Protein AF-A0A7C4J911-F1 (afdb_monomer)

Mean predicted aligned error: 20.51 Å

Sequence (271 aa):
MKLYQHHRLRRTAMDELHSNRQIKITTGWMGLFLIGFDTTVVIIAMNQNAPVVLIPFVIATLVSLGAIWWAQHGNGELTASPPFGAEKITPDSSHAQPTKPVDWNYQSRLCRPSPQKGLTMNKHEQQARAAKQARQKKIRGITFGIITVIVLGLSVSLLVSAFSPKTPPPAANTIDITADMGGFNMKEIRVKAGNPVTIRLTSLDNSHHTDGGGKHQWAVDEFGASVVAPAEGTNFITFTPDKPGTYTYYCDICCGGRANPTMQGKLIVEA

Solvent-accessible surface area (backbone atoms only — not comparable to full-atom values): 16140 Å² total; per-residue (Å²): 124,73,74,64,56,60,59,53,57,54,50,56,56,50,54,51,53,54,52,56,52,55,55,53,58,62,59,60,58,66,65,62,71,77,78,74,71,66,66,66,61,58,58,61,63,73,73,53,95,68,62,83,74,50,61,62,51,55,53,51,50,53,53,50,50,51,52,51,50,42,74,73,61,65,80,71,78,82,79,75,73,80,83,86,78,87,75,84,79,78,79,83,90,76,89,82,84,90,78,74,90,79,67,77,71,57,64,66,61,74,69,54,76,73,81,68,77,70,78,72,75,47,73,66,57,52,50,54,50,52,52,51,52,53,52,49,53,51,51,53,51,50,53,49,52,51,51,51,52,52,52,52,50,50,51,50,53,52,51,50,65,72,69,51,78,91,60,80,83,74,61,100,47,57,47,84,41,42,34,41,96,83,21,49,77,57,52,68,43,82,47,50,37,75,44,69,37,29,44,36,36,30,15,72,26,52,62,82,43,92,61,67,24,27,35,39,33,50,33,30,78,95,74,73,45,70,36,65,12,48,37,67,28,69,36,63,43,73,52,59,50,77,62,60,47,80,45,64,32,32,19,70,41,55,57,68,21,78,77,27,76,48,30,41,30,37,39,36,30,38,121

Radius of gyration: 40.3 Å; Cα contacts (8 Å, |Δi|>4): 276; chains: 1; bounding box: 119×46×85 Å

pLDDT: mean 73.88, std 20.47, range [39.34, 98.12]

Nearest PDB structures (foldseek):
  4hcf-assembly2_B  TM=8.612E-01  e=3.144E-09  Bacillus anthracis str. Ames
  6y77-assembly1_A  TM=8.118E-01  e=2.190E-08  Stutzerimonas stutzeri
  6y7d-assembly1_B  TM=6.841E-01  e=2.190E-08  Stutzerimonas stutzeri
  6y7d-assembly1_A  TM=6.942E-01  e=3.557E-08  Stutzerimonas stutzeri
  7aq3-assembly1_B  TM=6.888E-01  e=4.016E-08  Stutzerimonas stutzeri

Foldseek 3Di:
DVVVVVVVVVVVVVVVVVVVVVVVVVVPVVVPVVPPDDVVVVVVVVPDPDPPVCVVVVVVVVVVVVVVCCVVPVPDDPPDDDDPDPDDDDDDDDDDDDDDDDPPVPVVVVPPDDPPPPPPCDPVNVVVVVVVVVVVVVVVVVVVVVVVVVVVVVVVVVVCVVPPPPDDDDDPAEDEWEAELQAIPDQEAEEEAQDKHKYKYFFAAAQPDPLGGRKWKWDWVVFRDIDIAHGRGIDMDIGGHHDFDKTKIFTQGSRVGPVDPRRIHIYGYHD

Secondary structure (DSSP, 8-state):
-HHHHHHHHHHHHHHHHHHHHHHHHHHHHHTTTTSSS-HHHHHHHTSS---TTHHHHHHHHHHHHHHHHHHHH-------PPPS-----PPP-----------THHHHHHT-----------HHHHHHHHHHHHHHHHHHHHHHHHHHHHHHHHHHHHHHHHHS-SSPPPPTTEEEEEEETTEES-SEEEEETTS-EEEEEEE-S-TT-TTTSS-EEEEEGGGTEEEEEPTT-EEEEEE---S-EEEEEE--SSSSGGG-GGGEEEEEEE-

Structure (mmCIF, N/CA/C/O backbone):
data_AF-A0A7C4J911-F1
#
_entry.id   AF-A0A7C4J911-F1
#
loop_
_atom_site.group_PDB
_atom_site.id
_atom_site.type_symbol
_atom_site.label_atom_id
_atom_site.label_alt_id
_atom_site.label_comp_id
_atom_site.label_asym_id
_atom_site.label_entity_id
_atom_site.label_seq_id
_atom_site.pdbx_PDB_ins_code
_atom_site.Cartn_x
_atom_site.Cartn_y
_atom_site.Cartn_z
_atom_site.occupancy
_atom_site.B_iso_or_equiv
_atom_site.auth_seq_id
_atom_site.auth_comp_id
_atom_site.auth_asym_id
_atom_site.auth_atom_id
_atom_site.pdbx_PDB_model_num
ATOM 1 N N . MET A 1 1 ? 70.973 -35.625 -49.795 1.00 53.12 1 MET A N 1
ATOM 2 C CA . MET A 1 1 ? 70.082 -35.925 -48.645 1.00 53.12 1 MET A CA 1
ATOM 3 C C . MET A 1 1 ? 70.137 -34.898 -47.495 1.00 53.12 1 MET A C 1
ATOM 5 O O . MET A 1 1 ? 69.156 -34.787 -46.775 1.00 53.12 1 MET A O 1
ATOM 9 N N . LYS A 1 2 ? 71.203 -34.084 -47.338 1.00 48.38 2 LYS A N 1
ATOM 10 C CA . LYS A 1 2 ? 71.316 -33.061 -46.264 1.00 48.38 2 LYS A CA 1
ATOM 11 C C . LYS A 1 2 ? 70.458 -31.788 -46.442 1.00 48.38 2 LYS A C 1
ATOM 13 O O . LYS A 1 2 ? 70.122 -31.145 -45.455 1.00 48.38 2 LYS A O 1
ATOM 18 N N . LEU A 1 3 ? 70.042 -31.446 -47.666 1.00 47.81 3 LEU A N 1
ATOM 19 C CA . LEU A 1 3 ? 69.215 -30.252 -47.935 1.00 47.81 3 LEU A CA 1
ATOM 20 C C . LEU A 1 3 ? 67.747 -30.385 -47.486 1.00 47.81 3 LEU A C 1
ATOM 22 O O . LEU A 1 3 ? 67.108 -29.381 -47.181 1.00 47.81 3 LEU A O 1
ATOM 26 N N . TYR A 1 4 ? 67.216 -31.608 -47.382 1.00 46.69 4 TYR A N 1
ATOM 27 C CA . TYR A 1 4 ? 65.816 -31.828 -46.996 1.00 46.69 4 TYR A CA 1
ATOM 28 C C . TYR A 1 4 ? 65.596 -31.710 -45.476 1.00 46.69 4 TYR A C 1
ATOM 30 O O . TYR A 1 4 ? 64.550 -31.241 -45.030 1.00 46.69 4 TYR A O 1
ATOM 38 N N . GLN A 1 5 ? 66.602 -32.061 -44.663 1.00 51.09 5 GLN A N 1
ATOM 39 C CA . GLN A 1 5 ? 66.512 -31.948 -43.201 1.00 51.09 5 GLN A CA 1
ATOM 40 C C . GLN A 1 5 ? 66.553 -30.492 -42.711 1.00 51.09 5 GLN A C 1
ATOM 42 O O . GLN A 1 5 ? 65.814 -30.141 -41.792 1.00 51.09 5 GLN A O 1
ATOM 47 N N . HIS A 1 6 ? 67.313 -29.613 -43.373 1.00 47.66 6 HIS A N 1
ATOM 48 C CA . HIS A 1 6 ? 67.377 -28.196 -42.993 1.00 47.66 6 HIS A CA 1
ATOM 49 C C . HIS A 1 6 ? 66.052 -27.447 -43.202 1.00 47.66 6 HIS A C 1
ATOM 51 O O . HIS A 1 6 ? 65.719 -26.548 -42.429 1.00 47.66 6 HIS A O 1
ATOM 57 N N . HIS A 1 7 ? 65.262 -27.834 -44.208 1.00 51.97 7 HIS A N 1
ATOM 58 C CA . HIS A 1 7 ? 63.951 -27.226 -44.447 1.00 51.97 7 HIS A CA 1
ATOM 59 C C . HIS A 1 7 ? 62.897 -27.649 -43.417 1.00 51.97 7 HIS A C 1
ATOM 61 O O . HIS A 1 7 ? 62.017 -26.850 -43.092 1.00 51.97 7 HIS A O 1
ATOM 67 N N . ARG A 1 8 ? 62.991 -28.873 -42.878 1.00 55.97 8 ARG A N 1
ATOM 68 C CA . ARG A 1 8 ? 62.046 -29.379 -41.872 1.00 55.97 8 ARG A CA 1
ATOM 69 C C . ARG A 1 8 ? 62.252 -28.706 -40.514 1.00 55.97 8 ARG A C 1
ATOM 71 O O . ARG A 1 8 ? 61.276 -28.272 -39.917 1.00 55.97 8 ARG A O 1
ATOM 78 N N . LEU A 1 9 ? 63.509 -28.522 -40.101 1.00 50.88 9 LEU A N 1
ATOM 79 C CA . LEU A 1 9 ? 63.859 -27.851 -38.840 1.00 50.88 9 LEU A CA 1
ATOM 80 C C . LEU A 1 9 ? 63.474 -26.361 -38.827 1.00 50.88 9 LEU A C 1
ATOM 82 O O . LEU A 1 9 ? 63.076 -25.827 -37.796 1.00 50.88 9 LEU A O 1
ATOM 86 N N . ARG A 1 10 ? 63.531 -25.682 -39.983 1.00 52.69 10 ARG A N 1
ATOM 87 C CA . ARG A 1 10 ? 63.090 -24.279 -40.099 1.00 52.69 10 ARG A CA 1
ATOM 88 C C . ARG A 1 10 ? 61.578 -24.105 -39.974 1.00 52.69 10 ARG A C 1
ATOM 90 O O . ARG A 1 10 ? 61.147 -23.072 -39.475 1.00 52.69 10 ARG A O 1
ATOM 97 N N . ARG A 1 11 ? 60.780 -25.075 -40.437 1.00 57.31 11 ARG A N 1
ATOM 98 C CA . ARG A 1 11 ? 59.315 -25.008 -40.307 1.00 57.31 11 ARG A CA 1
ATOM 99 C C . ARG A 1 11 ? 58.880 -25.225 -38.862 1.00 57.31 11 ARG A C 1
ATOM 101 O O . ARG A 1 11 ? 58.127 -24.412 -38.351 1.00 57.31 11 ARG A O 1
ATOM 108 N N . THR A 1 12 ? 59.451 -26.215 -38.177 1.00 55.19 12 THR A N 1
ATOM 109 C CA . THR A 1 12 ? 59.124 -26.476 -36.766 1.00 55.19 12 THR A CA 1
ATOM 110 C C . THR A 1 12 ? 59.489 -25.302 -35.853 1.00 55.19 12 THR A C 1
ATOM 112 O O . THR A 1 12 ? 58.690 -24.933 -35.002 1.00 55.19 12 THR A O 1
ATOM 115 N N . ALA A 1 13 ? 60.629 -24.639 -36.085 1.00 53.09 13 ALA A N 1
ATOM 116 C CA . ALA A 1 13 ? 61.019 -23.455 -35.312 1.00 53.09 13 ALA A CA 1
ATOM 117 C C . ALA A 1 13 ? 60.108 -22.231 -35.559 1.00 53.09 13 ALA A C 1
ATOM 119 O O . ALA A 1 13 ? 59.881 -21.431 -34.654 1.00 53.09 13 ALA A O 1
ATOM 120 N N . MET A 1 14 ? 59.573 -22.076 -36.778 1.00 55.25 14 MET A N 1
ATOM 121 C CA . MET A 1 14 ? 58.617 -21.009 -37.104 1.00 55.25 14 MET A CA 1
ATOM 122 C C . MET A 1 14 ? 57.245 -21.270 -36.466 1.00 55.25 14 MET A C 1
ATOM 124 O O . MET A 1 14 ? 56.652 -20.346 -35.911 1.00 55.25 14 MET A O 1
ATOM 128 N N . ASP A 1 15 ? 56.770 -22.517 -36.479 1.00 53.81 15 ASP A N 1
ATOM 129 C CA . ASP A 1 15 ? 55.478 -22.892 -35.888 1.00 53.81 15 ASP A CA 1
ATOM 130 C C . ASP A 1 15 ? 55.477 -22.707 -34.356 1.00 53.81 15 ASP A C 1
ATOM 132 O O . ASP A 1 15 ? 54.505 -22.219 -33.772 1.00 53.81 15 ASP A O 1
ATOM 136 N N . GLU A 1 16 ? 56.606 -22.988 -33.704 1.00 51.06 16 GLU A N 1
ATOM 137 C CA . GLU A 1 16 ? 56.794 -22.803 -32.261 1.00 51.06 16 GLU A CA 1
ATOM 138 C C . GLU A 1 16 ? 56.848 -21.313 -31.860 1.00 51.06 16 GLU A C 1
ATOM 140 O O . GLU A 1 16 ? 56.235 -20.898 -30.872 1.00 51.06 16 GLU A O 1
ATOM 145 N N . LEU A 1 17 ? 57.479 -20.468 -32.686 1.00 54.34 17 LEU A N 1
ATOM 146 C CA . LEU A 1 17 ? 57.483 -19.007 -32.522 1.00 54.34 17 LEU A CA 1
ATOM 147 C C . LEU A 1 17 ? 56.089 -18.385 -32.701 1.00 54.34 17 LEU A C 1
ATOM 149 O O . LEU A 1 17 ? 55.745 -17.440 -31.985 1.00 54.34 17 LEU A O 1
ATOM 153 N N . HIS A 1 18 ? 55.279 -18.903 -33.629 1.00 53.22 18 HIS A N 1
ATOM 154 C CA . HIS A 1 18 ? 53.907 -18.437 -33.844 1.00 53.22 18 HIS A CA 1
ATOM 155 C C . HIS A 1 18 ? 52.974 -18.825 -32.687 1.00 53.22 18 HIS A C 1
ATOM 157 O O . HIS A 1 18 ? 52.197 -17.982 -32.231 1.00 53.22 18 HIS A O 1
ATOM 163 N N . SER A 1 19 ? 53.094 -20.050 -32.166 1.00 51.28 19 SER A N 1
ATOM 164 C CA . SER A 1 19 ? 52.308 -20.524 -31.019 1.00 51.28 19 SER A CA 1
ATOM 165 C C . SER A 1 19 ? 52.631 -19.738 -29.740 1.00 51.28 19 SER A C 1
ATOM 167 O O . SER A 1 19 ? 51.741 -19.192 -29.086 1.00 51.28 19 SER A O 1
ATOM 169 N N . ASN A 1 20 ? 53.920 -19.556 -29.436 1.00 42.38 20 ASN A N 1
ATOM 170 C CA . ASN A 1 20 ? 54.351 -18.872 -28.214 1.00 42.38 20 ASN A CA 1
ATOM 171 C C . ASN A 1 20 ? 54.038 -17.357 -28.234 1.00 42.38 20 ASN A C 1
ATOM 173 O O . ASN A 1 20 ? 53.757 -16.753 -27.197 1.00 42.38 20 ASN A O 1
ATOM 177 N N . ARG A 1 21 ? 54.019 -16.728 -29.421 1.00 47.16 21 ARG A N 1
ATOM 178 C CA . ARG A 1 21 ? 53.602 -15.323 -29.583 1.00 47.16 21 ARG A CA 1
ATOM 179 C C . ARG A 1 21 ? 52.092 -15.143 -29.375 1.00 47.16 21 ARG A C 1
ATOM 181 O O . ARG A 1 21 ? 51.697 -14.168 -28.746 1.00 47.16 21 ARG A O 1
ATOM 188 N N . GLN A 1 22 ? 51.261 -16.075 -29.847 1.00 49.78 22 GLN A N 1
ATOM 189 C CA . GLN A 1 22 ? 49.807 -16.042 -29.627 1.00 49.78 22 GLN A CA 1
ATOM 190 C C . GLN A 1 22 ? 49.443 -16.212 -28.142 1.00 49.78 22 GLN A C 1
ATOM 192 O O . GLN A 1 22 ? 48.607 -15.473 -27.630 1.00 49.78 22 GLN A O 1
ATOM 197 N N . ILE A 1 23 ? 50.129 -17.108 -27.424 1.00 46.97 23 ILE A N 1
ATOM 198 C CA . ILE A 1 23 ? 49.857 -17.395 -26.002 1.00 46.97 23 ILE A C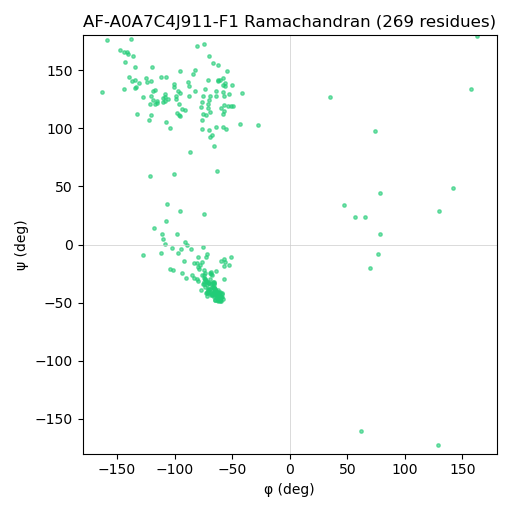A 1
ATOM 199 C C . ILE A 1 23 ? 50.223 -16.210 -25.086 1.00 46.97 23 ILE A C 1
ATOM 201 O O . ILE A 1 23 ? 49.523 -15.948 -24.106 1.00 46.97 23 ILE A O 1
ATOM 205 N N . LYS A 1 24 ? 51.274 -15.442 -25.408 1.00 42.50 24 LYS A N 1
ATOM 206 C CA . LYS A 1 24 ? 51.657 -14.246 -24.628 1.00 42.50 24 LYS A CA 1
ATOM 207 C C . LYS A 1 24 ? 50.734 -13.040 -24.847 1.00 42.50 24 LYS A C 1
ATOM 209 O O . LYS A 1 24 ? 50.575 -12.232 -23.937 1.00 42.50 24 LYS A O 1
ATOM 214 N N . ILE A 1 25 ? 50.113 -12.909 -26.023 1.00 50.78 25 ILE A N 1
ATOM 215 C CA . ILE A 1 25 ? 49.200 -11.790 -26.328 1.00 50.78 25 ILE A CA 1
ATOM 216 C C . ILE A 1 25 ? 47.860 -11.958 -25.596 1.00 50.78 25 ILE A C 1
ATOM 218 O O . ILE A 1 25 ? 47.303 -10.975 -25.111 1.00 50.78 25 ILE A O 1
ATOM 222 N N . THR A 1 26 ? 47.366 -13.191 -25.454 1.00 46.88 26 THR A N 1
ATOM 223 C CA . THR A 1 26 ? 46.087 -13.468 -24.779 1.00 46.88 26 THR A CA 1
ATOM 224 C C . THR A 1 26 ? 46.176 -13.354 -23.255 1.00 46.88 26 THR A C 1
ATOM 226 O O . THR A 1 26 ? 45.234 -12.886 -22.623 1.00 46.88 26 THR A O 1
ATOM 229 N N . THR A 1 27 ? 47.314 -13.707 -22.653 1.00 46.66 27 THR A N 1
ATOM 230 C CA . THR A 1 27 ? 47.502 -13.655 -21.190 1.00 46.66 27 THR A CA 1
ATOM 231 C C . THR A 1 27 ? 47.892 -12.270 -20.660 1.00 46.66 27 THR A C 1
ATOM 233 O O . THR A 1 27 ? 47.507 -11.924 -19.545 1.00 46.66 27 THR A O 1
ATOM 236 N N . GLY A 1 28 ? 48.578 -11.433 -21.449 1.00 39.78 28 GLY A N 1
ATOM 237 C CA . GLY A 1 28 ? 48.986 -10.086 -21.020 1.00 39.78 28 GLY A CA 1
ATOM 238 C C . GLY A 1 28 ? 47.852 -9.052 -20.941 1.00 39.78 28 GLY A C 1
ATOM 239 O O . GLY A 1 28 ? 47.907 -8.151 -20.109 1.00 39.78 28 GLY A O 1
ATOM 240 N N . TRP A 1 29 ? 46.808 -9.180 -21.767 1.00 42.34 29 TRP A N 1
ATOM 241 C CA . TRP A 1 29 ? 45.744 -8.164 -21.870 1.00 42.34 29 TRP A CA 1
ATOM 242 C C . TRP A 1 29 ? 44.525 -8.423 -20.975 1.00 42.34 29 TRP A C 1
ATOM 244 O O . TRP A 1 29 ? 43.856 -7.471 -20.580 1.00 42.34 29 TRP A O 1
ATOM 254 N N . MET A 1 30 ? 44.260 -9.675 -20.587 1.00 40.09 30 MET A N 1
ATOM 255 C CA . MET A 1 30 ? 43.197 -9.989 -19.617 1.00 40.09 30 MET A CA 1
ATOM 256 C C . MET A 1 30 ? 43.582 -9.626 -18.173 1.00 40.09 30 MET A C 1
ATOM 258 O O . MET A 1 30 ? 42.702 -9.327 -17.373 1.00 40.09 30 MET A O 1
ATOM 262 N N . GLY A 1 31 ? 44.878 -9.592 -17.838 1.00 42.53 31 GLY A N 1
ATOM 263 C CA . GLY A 1 31 ? 45.346 -9.278 -16.481 1.00 42.53 31 GLY A CA 1
ATOM 264 C C . GLY A 1 31 ? 45.288 -7.793 -16.101 1.00 42.53 31 GLY A C 1
ATOM 265 O O . GLY A 1 31 ? 45.149 -7.475 -14.924 1.00 42.53 31 GLY A O 1
ATOM 266 N N . LEU A 1 32 ? 45.355 -6.874 -17.072 1.00 45.66 32 LEU A N 1
ATOM 267 C CA . LEU A 1 32 ? 45.450 -5.434 -16.788 1.00 45.66 32 LEU A CA 1
ATOM 268 C C . LEU A 1 32 ? 44.088 -4.718 -16.728 1.00 45.66 32 LEU A C 1
ATOM 270 O O . LEU A 1 32 ? 43.996 -3.617 -16.193 1.00 45.66 32 LEU A O 1
ATOM 274 N N . PHE A 1 33 ? 43.013 -5.349 -17.210 1.00 44.19 33 PHE A N 1
ATOM 275 C CA . PHE A 1 33 ? 41.661 -4.774 -17.162 1.00 44.19 33 PHE A CA 1
ATOM 276 C C . PHE A 1 33 ? 40.967 -4.918 -15.796 1.00 44.19 33 PHE A C 1
ATOM 278 O O . PHE A 1 33 ? 39.943 -4.280 -15.568 1.00 44.19 33 PHE A O 1
ATOM 285 N N . LEU A 1 34 ? 41.526 -5.713 -14.875 1.00 44.16 34 LEU A N 1
ATOM 286 C CA . LEU A 1 34 ? 40.952 -5.950 -13.542 1.00 44.16 34 LEU A CA 1
ATOM 287 C C . LEU A 1 34 ? 41.500 -5.031 -12.437 1.00 44.16 34 LEU A C 1
ATOM 289 O O . LEU A 1 34 ? 41.018 -5.104 -11.313 1.00 44.16 34 LEU A O 1
ATOM 293 N N . ILE A 1 35 ? 42.476 -4.160 -12.724 1.00 49.66 35 ILE A N 1
ATOM 294 C CA . ILE A 1 35 ? 43.176 -3.372 -11.683 1.00 49.66 35 ILE A CA 1
ATOM 295 C C . ILE A 1 35 ? 42.849 -1.863 -11.766 1.00 49.66 35 ILE A C 1
ATOM 297 O O . ILE A 1 35 ? 43.203 -1.098 -10.877 1.00 49.66 35 ILE A O 1
ATOM 301 N N . GLY A 1 36 ? 42.134 -1.415 -12.805 1.00 45.72 36 GLY A N 1
ATOM 302 C CA . GLY A 1 36 ? 41.927 0.014 -13.089 1.00 45.72 36 GLY A CA 1
ATOM 303 C C . GLY A 1 36 ? 40.516 0.572 -12.885 1.00 45.72 36 GLY A C 1
ATOM 304 O O . GLY A 1 36 ? 40.300 1.730 -13.228 1.00 45.72 36 GLY A O 1
ATOM 305 N N . PHE A 1 37 ? 39.553 -0.205 -12.380 1.00 43.62 37 PHE A N 1
ATOM 306 C CA . PHE A 1 37 ? 38.212 0.315 -12.087 1.00 43.62 37 PHE A CA 1
ATOM 307 C C . PHE A 1 37 ? 38.042 0.517 -10.585 1.00 43.62 37 PHE A C 1
ATOM 309 O O . PHE A 1 37 ? 37.829 -0.420 -9.823 1.00 43.62 37 PHE A O 1
ATOM 316 N N . ASP A 1 38 ? 38.195 1.784 -10.215 1.00 46.06 38 ASP A N 1
ATOM 317 C CA . ASP A 1 38 ? 37.956 2.408 -8.922 1.00 46.06 38 ASP A CA 1
ATOM 318 C C . ASP A 1 38 ? 36.885 1.683 -8.082 1.00 46.06 38 ASP A C 1
ATOM 320 O O . ASP A 1 38 ? 35.676 1.809 -8.302 1.00 46.06 38 ASP A O 1
ATOM 324 N N . THR A 1 39 ? 37.336 0.916 -7.086 1.00 47.72 39 THR A N 1
ATOM 325 C CA . THR A 1 39 ? 36.474 0.204 -6.130 1.00 47.72 39 THR A CA 1
ATOM 326 C C . THR A 1 39 ? 35.566 1.149 -5.339 1.00 47.72 39 THR A C 1
ATOM 328 O O . THR A 1 39 ? 34.586 0.707 -4.743 1.00 47.72 39 THR A O 1
ATOM 331 N N . THR A 1 40 ? 35.832 2.456 -5.368 1.00 49.81 40 THR A N 1
ATOM 332 C CA . THR A 1 40 ? 35.040 3.473 -4.672 1.00 49.81 40 THR A CA 1
ATOM 333 C C . THR A 1 40 ? 33.661 3.677 -5.317 1.00 49.81 40 THR A C 1
ATOM 335 O O . THR A 1 40 ? 32.682 3.896 -4.607 1.00 49.81 40 THR A O 1
ATOM 338 N N . VAL A 1 41 ? 33.526 3.513 -6.643 1.00 49.12 41 VAL A N 1
ATOM 339 C CA . VAL A 1 41 ? 32.225 3.651 -7.337 1.00 49.12 41 VAL A CA 1
ATOM 340 C C . VAL A 1 41 ? 31.316 2.446 -7.074 1.00 49.12 41 VAL A C 1
ATOM 342 O O . VAL A 1 41 ? 30.103 2.599 -6.928 1.00 49.12 41 VAL A O 1
ATOM 345 N N . VAL A 1 42 ? 31.897 1.251 -6.934 1.00 49.50 42 VAL A N 1
ATOM 346 C CA . VAL A 1 42 ? 31.151 0.031 -6.586 1.00 49.50 42 VAL A CA 1
ATOM 347 C C . VAL A 1 42 ? 30.612 0.111 -5.153 1.00 49.50 42 VAL A C 1
ATOM 349 O O . VAL A 1 42 ? 29.477 -0.287 -4.912 1.00 49.50 42 VAL A O 1
ATOM 352 N N . ILE A 1 43 ? 31.356 0.709 -4.217 1.00 48.94 43 ILE A N 1
ATOM 353 C CA . ILE A 1 43 ? 30.908 0.854 -2.821 1.00 48.94 43 ILE A CA 1
ATOM 354 C C . ILE A 1 43 ? 29.771 1.885 -2.685 1.00 48.94 43 ILE A C 1
ATOM 356 O O . ILE A 1 43 ? 28.854 1.676 -1.893 1.00 48.94 43 ILE A O 1
ATOM 360 N N . ILE A 1 44 ? 29.746 2.950 -3.497 1.00 43.25 44 ILE A N 1
ATOM 361 C CA . ILE A 1 44 ? 28.635 3.925 -3.483 1.00 43.25 44 ILE A CA 1
ATOM 362 C C . ILE A 1 44 ? 27.358 3.334 -4.118 1.00 43.25 44 ILE A C 1
ATOM 364 O O . ILE A 1 44 ? 26.254 3.628 -3.660 1.00 43.25 44 ILE A O 1
ATOM 368 N N . ALA A 1 45 ? 27.482 2.441 -5.106 1.00 43.69 45 ALA A N 1
ATOM 369 C CA . ALA A 1 45 ? 26.340 1.778 -5.747 1.00 43.69 45 ALA A CA 1
ATOM 370 C C . ALA A 1 45 ? 25.699 0.654 -4.904 1.00 43.69 45 ALA A C 1
ATOM 372 O O . ALA A 1 45 ? 24.576 0.247 -5.191 1.00 43.69 45 ALA A O 1
ATOM 373 N N . MET A 1 46 ? 26.374 0.164 -3.859 1.00 47.16 46 MET A N 1
ATOM 374 C CA . MET A 1 46 ? 25.845 -0.873 -2.957 1.00 47.16 46 MET A CA 1
ATOM 375 C C . MET A 1 46 ? 25.055 -0.308 -1.760 1.00 47.16 46 MET A C 1
ATOM 377 O O . MET A 1 46 ? 24.550 -1.086 -0.958 1.00 47.16 46 MET A O 1
ATOM 381 N N . ASN A 1 47 ? 24.921 1.021 -1.637 1.00 53.44 47 ASN A N 1
ATOM 382 C CA . ASN A 1 47 ? 24.319 1.687 -0.469 1.00 53.44 47 ASN A CA 1
ATOM 383 C C . ASN A 1 47 ? 23.040 2.503 -0.772 1.00 53.44 47 ASN A C 1
ATOM 385 O O . ASN A 1 47 ? 22.597 3.329 0.027 1.00 53.44 47 ASN A O 1
ATOM 389 N N . GLN A 1 48 ? 22.429 2.310 -1.937 1.00 48.50 48 GLN A N 1
ATOM 390 C CA . GLN A 1 48 ? 21.101 2.841 -2.243 1.00 48.50 48 GLN A CA 1
ATOM 391 C C . GLN A 1 48 ? 20.305 1.721 -2.901 1.00 48.50 48 GLN A C 1
ATOM 393 O O . GLN A 1 48 ? 20.829 1.027 -3.768 1.00 48.50 48 GLN A O 1
ATOM 398 N N . ASN A 1 49 ? 19.060 1.552 -2.462 1.00 57.09 49 ASN A N 1
ATOM 399 C CA . ASN A 1 49 ? 18.113 0.497 -2.821 1.00 57.09 49 ASN A CA 1
ATOM 400 C C . ASN A 1 49 ? 17.734 0.525 -4.324 1.00 57.09 49 ASN A C 1
ATOM 402 O O . ASN A 1 49 ? 16.591 0.774 -4.699 1.00 57.09 49 ASN A O 1
ATOM 406 N N . ALA A 1 50 ? 18.698 0.310 -5.219 1.00 51.00 50 ALA A N 1
ATOM 407 C CA . ALA A 1 50 ? 18.435 0.120 -6.632 1.00 51.00 50 ALA A CA 1
ATOM 408 C C . ALA A 1 50 ? 17.873 -1.299 -6.824 1.00 51.00 50 ALA A C 1
ATOM 410 O O . ALA A 1 50 ? 18.486 -2.263 -6.356 1.00 51.00 50 ALA A O 1
ATOM 411 N N . PRO A 1 51 ? 16.724 -1.468 -7.505 1.00 47.72 51 PRO A N 1
ATOM 412 C CA . PRO A 1 51 ? 16.167 -2.788 -7.757 1.00 47.72 51 PRO A CA 1
ATOM 413 C C . PRO A 1 51 ? 17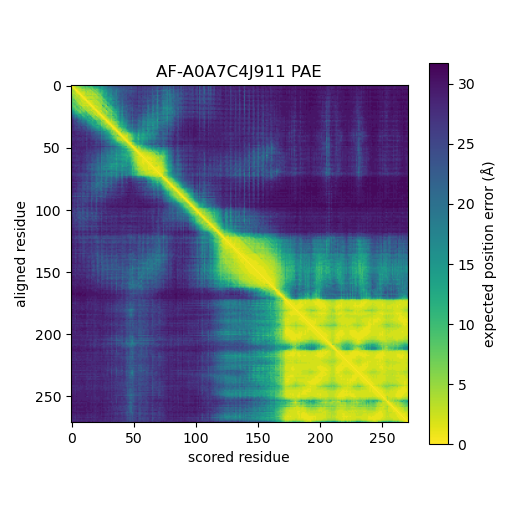.205 -3.648 -8.485 1.00 47.72 51 PRO A C 1
ATOM 415 O O . PRO A 1 51 ? 17.828 -3.197 -9.448 1.00 47.72 51 PRO A O 1
ATOM 418 N N . VAL A 1 52 ? 17.347 -4.907 -8.055 1.00 54.94 52 VAL A N 1
ATOM 419 C CA . VAL A 1 52 ? 18.300 -5.935 -8.545 1.00 54.94 52 VAL A CA 1
ATOM 420 C C . VAL A 1 52 ? 18.277 -6.121 -10.082 1.00 54.94 52 VAL A C 1
ATOM 422 O O . VAL A 1 52 ? 19.170 -6.720 -10.673 1.00 54.94 52 VAL A O 1
ATOM 425 N N . VAL A 1 53 ? 17.296 -5.530 -10.763 1.00 53.72 53 VAL A N 1
ATOM 426 C CA . VAL A 1 53 ? 17.113 -5.506 -12.219 1.00 53.72 53 VAL A CA 1
ATOM 427 C C . VAL A 1 53 ? 18.011 -4.475 -12.939 1.00 53.72 53 VAL A C 1
ATOM 429 O O . VAL A 1 53 ? 18.281 -4.634 -14.128 1.00 53.72 53 VAL A O 1
ATOM 432 N N . LEU A 1 54 ? 18.526 -3.443 -12.255 1.00 51.53 54 LEU A N 1
ATOM 433 C CA . LEU A 1 54 ? 19.352 -2.393 -12.882 1.00 51.53 54 LEU A CA 1
ATOM 434 C C . LEU A 1 54 ? 20.844 -2.748 -12.990 1.00 51.53 54 LEU A C 1
ATOM 436 O O . LEU A 1 54 ? 21.520 -2.281 -13.907 1.00 51.53 54 LEU A O 1
ATOM 440 N N . ILE A 1 55 ? 21.352 -3.619 -12.116 1.00 56.25 55 ILE A N 1
ATOM 441 C CA . ILE A 1 55 ? 22.761 -4.049 -12.094 1.00 56.25 55 ILE A CA 1
ATOM 442 C C . ILE A 1 55 ? 23.192 -4.724 -13.415 1.00 56.25 55 ILE A C 1
ATOM 444 O O . ILE A 1 55 ? 24.204 -4.306 -13.986 1.00 56.25 55 ILE A O 1
ATOM 448 N N . PRO A 1 56 ? 22.441 -5.693 -13.987 1.00 54.56 56 PRO A N 1
ATOM 449 C CA . PRO A 1 56 ? 22.811 -6.263 -15.283 1.00 54.56 56 PRO A CA 1
ATOM 450 C C . PRO A 1 56 ? 22.672 -5.253 -16.434 1.00 54.56 56 PRO A C 1
ATOM 452 O O . PRO A 1 56 ? 23.399 -5.362 -17.417 1.00 54.56 56 PRO A O 1
ATOM 455 N N . PHE A 1 57 ? 21.800 -4.244 -16.312 1.00 54.81 57 PHE A N 1
ATOM 456 C CA . PHE A 1 57 ? 21.606 -3.202 -17.329 1.00 54.81 57 PHE A CA 1
ATOM 457 C C . PHE A 1 57 ? 22.783 -2.222 -17.403 1.00 54.81 57 PHE A C 1
ATOM 459 O O . PHE A 1 57 ? 23.227 -1.876 -18.499 1.00 54.81 57 PHE A O 1
ATOM 466 N N . VAL A 1 58 ? 23.333 -1.805 -16.259 1.00 64.88 58 VAL A N 1
ATOM 467 C CA . VAL A 1 58 ? 24.523 -0.936 -16.207 1.00 64.88 58 VAL A CA 1
ATOM 468 C C . VAL A 1 58 ? 25.757 -1.680 -16.723 1.00 64.88 58 VAL A C 1
ATOM 470 O O . VAL A 1 58 ? 26.504 -1.148 -17.539 1.00 64.88 58 VAL A O 1
ATOM 473 N N . ILE A 1 59 ? 25.935 -2.950 -16.349 1.00 67.12 59 ILE A N 1
ATOM 474 C CA . ILE A 1 59 ? 27.058 -3.759 -16.848 1.00 67.12 59 ILE A CA 1
ATOM 475 C C . ILE A 1 59 ? 26.917 -4.007 -18.357 1.00 67.12 59 ILE A C 1
ATOM 477 O O . ILE A 1 59 ? 27.874 -3.811 -19.105 1.00 67.12 59 ILE A O 1
ATOM 481 N N . ALA A 1 60 ? 25.723 -4.366 -18.839 1.00 64.94 60 ALA A N 1
ATOM 482 C CA . ALA A 1 60 ? 25.491 -4.606 -20.263 1.00 64.94 60 ALA A CA 1
ATOM 483 C C . ALA A 1 60 ? 25.663 -3.339 -21.117 1.00 64.94 60 ALA A C 1
ATOM 485 O O . ALA A 1 60 ? 26.216 -3.412 -22.219 1.00 64.94 60 ALA A O 1
ATOM 486 N N . THR A 1 61 ? 25.234 -2.173 -20.624 1.00 70.25 61 THR A N 1
ATOM 487 C CA . THR A 1 61 ? 25.420 -0.896 -21.331 1.00 70.25 61 THR A CA 1
ATOM 488 C C . THR A 1 61 ? 26.885 -0.472 -21.357 1.00 70.25 61 THR A C 1
ATOM 490 O O . THR A 1 61 ? 27.367 -0.079 -22.417 1.00 70.25 61 THR A O 1
ATOM 493 N N . LEU A 1 62 ? 27.631 -0.642 -20.262 1.00 69.50 62 LEU A N 1
ATOM 494 C CA . LEU A 1 62 ? 29.067 -0.345 -20.221 1.00 69.50 62 LEU A CA 1
ATOM 495 C C . LEU A 1 62 ? 29.887 -1.281 -21.122 1.00 69.50 62 LEU A C 1
ATOM 497 O O . LEU A 1 62 ? 30.751 -0.811 -21.863 1.00 69.50 62 LEU A O 1
ATOM 501 N N . VAL A 1 63 ? 29.573 -2.581 -21.149 1.00 73.81 63 VAL A N 1
ATOM 502 C CA . VAL A 1 63 ? 30.207 -3.547 -22.069 1.00 73.81 63 VAL A CA 1
ATOM 503 C C . VAL A 1 63 ? 29.883 -3.209 -23.528 1.00 73.81 63 VAL A C 1
ATOM 505 O O . VAL A 1 63 ? 30.764 -3.257 -24.388 1.00 73.81 63 VAL A O 1
ATOM 508 N N . SER A 1 64 ? 28.643 -2.803 -23.813 1.00 70.38 64 SER A N 1
ATOM 509 C CA . SER A 1 64 ? 28.226 -2.409 -25.165 1.00 70.38 64 SER A CA 1
ATOM 510 C C . SER A 1 64 ? 28.908 -1.120 -25.628 1.00 70.38 64 SER A C 1
ATOM 512 O O . SER A 1 64 ? 29.377 -1.050 -26.763 1.00 70.38 64 SER A O 1
ATOM 514 N N . LEU A 1 65 ? 29.026 -0.114 -24.756 1.00 74.94 65 LEU A N 1
ATOM 515 C CA . LEU A 1 65 ? 29.729 1.134 -25.062 1.00 74.94 65 LEU A CA 1
ATOM 516 C C . LEU A 1 65 ? 31.238 0.908 -25.241 1.00 74.94 65 LEU A C 1
ATOM 518 O O . LEU A 1 65 ? 31.820 1.456 -26.176 1.00 74.94 65 LEU A O 1
ATOM 522 N N . GLY A 1 66 ? 31.857 0.038 -24.434 1.00 70.12 66 GLY A N 1
ATOM 523 C CA . GLY A 1 66 ? 33.258 -0.365 -24.600 1.00 70.12 66 GLY A CA 1
ATOM 524 C C . GLY A 1 66 ? 33.519 -1.093 -25.923 1.00 70.12 66 GLY A C 1
ATOM 525 O O . GLY A 1 66 ? 34.493 -0.797 -26.615 1.00 70.12 66 GLY A O 1
ATOM 526 N N . ALA A 1 67 ? 32.611 -1.984 -26.336 1.00 68.44 67 ALA A N 1
ATOM 527 C CA . ALA A 1 67 ? 32.694 -2.669 -27.626 1.00 68.44 67 ALA A CA 1
ATOM 528 C C . ALA A 1 67 ? 32.509 -1.711 -28.819 1.00 68.44 67 ALA A C 1
ATOM 530 O O . ALA A 1 67 ? 33.184 -1.860 -29.839 1.00 68.44 67 ALA A O 1
ATOM 531 N N . ILE A 1 68 ? 31.631 -0.707 -28.698 1.00 69.31 68 ILE A N 1
ATOM 532 C CA . ILE A 1 68 ? 31.426 0.329 -29.724 1.00 69.31 68 ILE A CA 1
ATOM 533 C C . ILE A 1 68 ? 32.653 1.241 -29.829 1.00 69.31 68 ILE A C 1
ATOM 535 O O . ILE A 1 68 ? 33.106 1.508 -30.942 1.00 69.31 68 ILE A O 1
ATOM 539 N N . TRP A 1 69 ? 33.231 1.660 -28.700 1.00 70.75 69 TRP A N 1
ATOM 540 C CA . TRP A 1 69 ? 34.464 2.449 -28.678 1.00 70.75 69 TRP A CA 1
ATOM 541 C C . TRP A 1 69 ? 35.640 1.674 -29.295 1.00 70.75 69 TRP A C 1
ATOM 543 O O . TRP A 1 69 ? 36.338 2.196 -30.163 1.00 70.75 69 TRP A O 1
ATOM 553 N N . TRP A 1 70 ? 35.797 0.386 -28.963 1.00 58.38 70 TRP A N 1
ATOM 554 C CA . TRP A 1 70 ? 36.794 -0.490 -29.591 1.00 58.38 70 TRP A CA 1
ATOM 555 C C . TRP A 1 70 ? 36.556 -0.667 -31.099 1.00 58.38 70 TRP A C 1
ATOM 557 O O . TRP A 1 70 ? 37.493 -0.585 -31.886 1.00 58.38 70 TRP A O 1
ATOM 567 N N . ALA A 1 71 ? 35.309 -0.824 -31.544 1.00 65.69 71 ALA A N 1
ATOM 568 C CA . ALA A 1 71 ? 34.992 -0.919 -32.970 1.00 65.69 71 ALA A CA 1
ATOM 569 C C . ALA A 1 71 ? 35.228 0.398 -33.738 1.00 65.69 71 ALA A C 1
ATOM 571 O O . ALA A 1 71 ? 35.438 0.369 -34.952 1.00 65.69 71 ALA A O 1
ATOM 572 N N . GLN A 1 72 ? 35.175 1.546 -33.056 1.00 63.00 72 GLN A N 1
ATOM 573 C CA . GLN A 1 72 ? 35.396 2.862 -33.654 1.00 63.00 72 GLN A CA 1
ATOM 574 C C . GLN A 1 72 ? 36.863 3.307 -33.615 1.00 63.00 72 GLN A C 1
ATOM 576 O O . GLN A 1 72 ? 37.257 4.096 -34.473 1.00 63.00 72 GLN A O 1
ATOM 581 N N . HIS A 1 73 ? 37.660 2.871 -32.632 1.00 62.75 73 HIS A N 1
ATOM 582 C CA . HIS A 1 73 ? 39.020 3.388 -32.389 1.00 62.75 73 HIS A CA 1
ATOM 583 C C . HIS A 1 73 ? 40.104 2.298 -32.316 1.00 62.75 73 HIS A C 1
ATOM 585 O O . HIS A 1 73 ? 41.291 2.608 -32.341 1.00 62.75 73 HIS A O 1
ATOM 591 N N . GLY A 1 74 ? 39.732 1.017 -32.285 1.00 49.16 74 GLY A N 1
ATOM 592 C CA . GLY A 1 74 ? 40.627 -0.136 -32.132 1.00 49.16 74 GLY A CA 1
ATOM 593 C C . GLY A 1 74 ? 41.469 -0.505 -33.358 1.00 49.16 74 GLY A C 1
ATOM 594 O O . GLY A 1 74 ? 41.877 -1.655 -33.477 1.00 49.16 74 GLY A O 1
ATOM 595 N N . ASN A 1 75 ? 41.766 0.444 -34.250 1.00 58.00 75 ASN A N 1
ATOM 596 C CA . ASN A 1 75 ? 42.832 0.297 -35.245 1.00 58.00 75 ASN A CA 1
ATOM 597 C C . ASN A 1 75 ? 44.077 1.053 -34.759 1.00 58.00 75 ASN A C 1
ATOM 599 O O . ASN A 1 75 ? 44.539 1.999 -35.391 1.00 58.00 75 ASN A O 1
ATOM 603 N N . GLY A 1 76 ? 44.593 0.643 -33.599 1.00 44.94 76 GLY A N 1
ATOM 604 C CA . GLY A 1 76 ? 45.915 1.041 -33.134 1.00 44.94 76 GLY A CA 1
ATOM 605 C C . GLY A 1 76 ? 46.974 0.271 -33.915 1.00 44.94 76 GLY A C 1
ATOM 606 O O . GLY A 1 76 ? 47.081 -0.949 -33.805 1.00 44.94 76 GLY A O 1
ATOM 607 N N . GLU A 1 77 ? 47.721 0.990 -34.737 1.00 45.44 77 GLU A N 1
ATOM 608 C CA . GLU A 1 77 ? 48.905 0.528 -35.448 1.00 45.44 77 GLU A CA 1
ATOM 609 C C . GLU A 1 77 ? 49.879 -0.134 -34.457 1.00 45.44 77 GLU A C 1
ATOM 611 O O . GLU A 1 77 ? 50.318 0.484 -33.487 1.00 45.44 77 GLU A O 1
ATOM 616 N N . LEU A 1 78 ? 50.185 -1.420 -34.664 1.00 46.88 78 LEU A N 1
ATOM 617 C CA . LEU A 1 78 ? 51.188 -2.155 -33.892 1.00 46.88 78 LEU A CA 1
ATOM 618 C C . LEU A 1 78 ? 52.570 -1.555 -34.189 1.00 46.88 78 LEU A C 1
ATOM 620 O O . LEU A 1 78 ? 53.305 -2.063 -35.037 1.00 46.88 78 LEU A O 1
ATOM 624 N N . THR A 1 79 ? 52.949 -0.486 -33.492 1.00 41.38 79 THR A N 1
ATOM 625 C CA . THR A 1 79 ? 54.347 -0.059 -33.438 1.00 41.38 79 THR A CA 1
ATOM 626 C C . THR A 1 79 ? 55.107 -1.124 -32.660 1.00 41.38 79 THR A C 1
ATOM 628 O O . THR A 1 79 ? 55.113 -1.145 -31.429 1.00 41.38 79 THR A O 1
ATOM 631 N N . ALA A 1 80 ? 55.694 -2.070 -33.388 1.00 39.34 80 ALA A N 1
ATOM 632 C CA . ALA A 1 80 ? 56.609 -3.041 -32.825 1.00 39.34 80 ALA A CA 1
ATOM 633 C C . ALA A 1 80 ? 57.774 -2.286 -32.173 1.00 39.34 80 ALA A C 1
ATOM 635 O O . ALA A 1 80 ? 58.578 -1.654 -32.857 1.00 39.34 80 ALA A O 1
ATOM 636 N N . SER A 1 81 ? 57.863 -2.344 -30.846 1.00 49.56 81 SER A N 1
ATOM 637 C CA . SER A 1 81 ? 59.082 -1.973 -30.136 1.00 49.56 81 SER A CA 1
ATOM 638 C C . SER A 1 81 ? 60.232 -2.852 -30.653 1.00 49.56 81 SER A C 1
ATOM 640 O O . SER A 1 81 ? 60.029 -4.058 -30.844 1.00 49.56 81 SER A O 1
ATOM 642 N N . PRO A 1 82 ? 61.432 -2.299 -30.899 1.00 45.78 82 PRO A N 1
ATOM 643 C CA . PRO A 1 82 ? 62.582 -3.122 -31.243 1.00 45.78 82 PRO A CA 1
ATOM 644 C C . PRO A 1 82 ? 62.894 -4.069 -30.071 1.00 45.78 82 PRO A C 1
ATOM 646 O O . PRO A 1 82 ? 62.753 -3.671 -28.910 1.00 45.78 82 PRO A O 1
ATOM 649 N N . PRO A 1 83 ? 63.287 -5.327 -30.333 1.00 44.69 83 PRO A N 1
ATOM 650 C CA . PRO A 1 83 ? 63.604 -6.261 -29.266 1.00 44.69 83 PRO A CA 1
ATOM 651 C C . PRO A 1 83 ? 64.815 -5.767 -28.466 1.00 44.69 83 PRO A C 1
ATOM 653 O O . PRO A 1 83 ? 65.872 -5.468 -29.021 1.00 44.69 83 PRO A O 1
ATOM 656 N N . PHE A 1 84 ? 64.643 -5.710 -27.146 1.00 45.16 84 PHE A N 1
ATOM 657 C CA . PHE A 1 84 ? 65.733 -5.651 -26.180 1.00 45.16 84 PHE A CA 1
ATOM 658 C C . PHE A 1 84 ? 66.642 -6.874 -26.357 1.00 45.16 84 PHE A C 1
ATOM 660 O O . PHE A 1 84 ? 66.153 -8.002 -26.400 1.00 45.16 84 PHE A O 1
ATOM 667 N N . GLY A 1 85 ? 67.956 -6.644 -26.424 1.00 43.41 85 GLY A N 1
ATOM 668 C CA . GLY A 1 85 ? 68.958 -7.713 -26.406 1.00 43.41 85 GLY A CA 1
ATOM 669 C C . GLY A 1 85 ? 70.151 -7.490 -27.332 1.00 43.41 85 GLY A C 1
ATOM 670 O O . GLY A 1 85 ? 70.507 -8.386 -28.088 1.00 43.41 85 GLY A O 1
ATOM 671 N N . ALA A 1 86 ? 70.777 -6.312 -27.293 1.00 42.72 86 ALA A N 1
ATOM 672 C CA . ALA A 1 86 ? 72.139 -6.156 -27.799 1.00 42.72 86 ALA A CA 1
ATOM 673 C C . ALA A 1 86 ? 73.114 -6.521 -26.670 1.00 42.72 86 ALA A C 1
ATOM 675 O O . ALA A 1 86 ? 73.631 -5.651 -25.970 1.00 42.72 86 ALA A O 1
ATOM 676 N N . GLU A 1 87 ? 73.320 -7.819 -26.458 1.00 45.03 87 GLU A N 1
ATOM 677 C CA . GLU A 1 87 ? 74.429 -8.302 -25.642 1.00 45.03 87 GLU A CA 1
ATOM 678 C C . GLU A 1 87 ? 75.732 -8.076 -26.419 1.00 45.03 87 GLU A C 1
ATOM 680 O O . GLU A 1 87 ? 75.913 -8.567 -27.536 1.00 45.03 87 GLU A O 1
ATOM 685 N N . LYS A 1 88 ? 76.613 -7.240 -25.859 1.00 45.03 88 LYS A N 1
ATOM 686 C CA . LYS A 1 88 ? 77.931 -6.945 -26.426 1.00 45.03 88 LYS A CA 1
ATOM 687 C C . LYS A 1 88 ? 78.813 -8.182 -26.297 1.00 45.03 88 LYS A C 1
ATOM 689 O O . LYS A 1 88 ? 79.440 -8.389 -25.265 1.00 45.03 88 LYS A O 1
ATOM 694 N N . ILE A 1 89 ? 78.920 -8.951 -27.372 1.00 44.97 89 ILE A N 1
ATOM 695 C CA . ILE A 1 89 ? 80.035 -9.879 -27.552 1.00 44.97 89 ILE A CA 1
ATOM 696 C C . ILE A 1 89 ? 81.246 -9.035 -27.964 1.00 44.97 89 ILE A C 1
ATOM 698 O O . ILE A 1 89 ? 81.300 -8.502 -29.073 1.00 44.97 89 ILE A O 1
ATOM 702 N N . THR A 1 90 ? 82.199 -8.862 -27.052 1.00 48.84 90 THR A N 1
ATOM 703 C CA . THR A 1 90 ? 83.533 -8.340 -27.369 1.00 48.84 90 THR A CA 1
ATOM 704 C C . THR A 1 90 ? 84.296 -9.395 -28.175 1.00 48.84 90 THR A C 1
ATOM 706 O O . THR A 1 90 ? 84.414 -10.523 -27.692 1.00 48.84 90 THR A O 1
ATOM 709 N N . PRO A 1 91 ? 84.816 -9.082 -29.374 1.00 43.50 91 PRO A N 1
ATOM 710 C CA . PRO A 1 91 ? 85.654 -10.018 -30.101 1.00 43.50 91 PRO A CA 1
ATOM 711 C C . PRO A 1 91 ? 87.050 -10.043 -29.477 1.00 43.50 91 PRO A C 1
ATOM 713 O O . PRO A 1 91 ? 87.712 -9.009 -29.381 1.00 43.50 91 PRO A O 1
ATOM 716 N N . ASP A 1 92 ? 87.475 -11.236 -29.065 1.00 46.81 92 ASP A N 1
ATOM 717 C CA . ASP A 1 92 ? 88.878 -11.558 -28.834 1.00 46.81 92 ASP A CA 1
ATOM 718 C C . ASP A 1 92 ? 89.666 -11.300 -30.127 1.00 46.81 92 ASP A C 1
ATOM 720 O O . ASP A 1 92 ? 89.297 -11.711 -31.232 1.00 46.81 92 ASP A O 1
ATOM 724 N N . SER A 1 93 ? 90.728 -10.529 -29.960 1.00 56.56 93 SER A N 1
ATOM 725 C CA . SER A 1 93 ? 91.678 -10.104 -30.961 1.00 56.56 93 SER A CA 1
ATOM 726 C C . SER A 1 93 ? 92.635 -11.236 -31.322 1.00 56.56 93 SER A C 1
ATOM 728 O O . SER A 1 93 ? 93.658 -11.411 -30.667 1.00 56.56 93 SER A O 1
ATOM 730 N N . SER A 1 94 ? 92.397 -11.933 -32.430 1.00 55.62 94 SER A N 1
ATOM 731 C CA . SER A 1 94 ? 93.501 -12.469 -33.235 1.00 55.62 94 SER A CA 1
ATOM 732 C C . SER A 1 94 ? 93.050 -12.862 -34.645 1.00 55.62 94 SER A C 1
ATOM 734 O O . SER A 1 94 ? 92.074 -13.574 -34.843 1.00 55.62 94 SER A O 1
ATOM 736 N N . HIS A 1 95 ? 93.826 -12.390 -35.624 1.00 52.72 95 HIS A N 1
ATOM 737 C CA . HIS A 1 95 ? 93.839 -12.791 -37.036 1.00 52.72 95 HIS A CA 1
ATOM 738 C C . HIS A 1 95 ? 92.674 -12.331 -37.935 1.00 52.72 95 HIS A C 1
ATOM 740 O O . HIS A 1 95 ? 91.655 -12.995 -38.063 1.00 52.72 95 HIS A O 1
ATOM 746 N N . ALA A 1 96 ? 92.902 -11.245 -38.685 1.00 43.34 96 ALA A N 1
ATOM 747 C CA . ALA A 1 96 ? 93.010 -11.262 -40.156 1.00 43.34 96 ALA A CA 1
ATOM 748 C C . ALA A 1 96 ? 92.714 -9.877 -40.764 1.00 43.34 96 ALA A C 1
ATOM 750 O O . ALA A 1 96 ? 91.761 -9.188 -40.414 1.00 43.34 96 ALA A O 1
ATOM 751 N N . GLN A 1 97 ? 93.581 -9.489 -41.693 1.00 52.78 97 GLN A N 1
ATOM 752 C CA . GLN A 1 97 ? 93.598 -8.237 -42.447 1.00 52.78 97 GLN A CA 1
ATOM 753 C C . GLN A 1 97 ? 92.511 -8.168 -43.556 1.00 52.78 97 GLN A C 1
ATOM 755 O O . GLN A 1 97 ? 91.790 -9.140 -43.783 1.00 52.78 97 GLN A O 1
ATOM 760 N N . PRO A 1 98 ? 92.332 -7.006 -44.222 1.00 54.97 98 PRO A N 1
ATOM 761 C CA . PRO A 1 98 ? 91.030 -6.459 -44.576 1.00 54.97 98 PRO A CA 1
ATOM 762 C C . PRO A 1 98 ? 90.510 -6.986 -45.911 1.00 54.97 98 PRO A C 1
ATOM 764 O O . PRO A 1 98 ? 91.205 -6.977 -46.926 1.00 54.97 98 PRO A O 1
ATOM 767 N N . THR A 1 99 ? 89.226 -7.331 -45.951 1.00 57.47 99 THR A N 1
ATOM 768 C CA . THR A 1 99 ? 88.505 -7.463 -47.216 1.00 57.47 99 THR A CA 1
ATOM 769 C C . THR A 1 99 ? 87.330 -6.492 -47.205 1.00 57.47 99 THR A C 1
ATOM 771 O O . THR A 1 99 ? 86.437 -6.604 -46.382 1.00 57.47 99 THR A O 1
ATOM 774 N N . LYS A 1 100 ? 87.451 -5.479 -48.075 1.00 60.81 100 LYS A N 1
ATOM 775 C CA . LYS A 1 100 ? 86.437 -4.650 -48.759 1.00 60.81 100 LYS A CA 1
ATOM 776 C C . LYS A 1 100 ? 85.147 -4.325 -47.970 1.00 60.81 100 LYS A C 1
ATOM 778 O O . LYS A 1 100 ? 84.442 -5.244 -47.568 1.00 60.81 100 LYS A O 1
ATOM 783 N N . PRO A 1 101 ? 84.753 -3.041 -47.841 1.00 60.84 101 PRO A N 1
ATOM 784 C CA . PRO A 1 101 ? 83.520 -2.680 -47.145 1.00 60.84 101 PRO A CA 1
ATOM 785 C C . PRO A 1 101 ? 82.320 -3.394 -47.782 1.00 60.84 101 PRO A C 1
ATOM 787 O O . PRO A 1 101 ? 82.049 -3.249 -48.973 1.00 60.84 101 PRO A O 1
ATOM 790 N N . VAL A 1 102 ? 81.630 -4.202 -46.978 1.00 62.72 102 VAL A N 1
ATOM 791 C CA . VAL A 1 102 ? 80.398 -4.886 -47.369 1.00 62.72 102 VAL A CA 1
ATOM 792 C C . VAL A 1 102 ? 79.308 -3.824 -47.516 1.00 62.72 102 VAL A C 1
ATOM 794 O O . VAL A 1 102 ? 78.928 -3.180 -46.539 1.00 62.72 102 VAL A O 1
ATOM 797 N N . ASP A 1 103 ? 78.814 -3.622 -48.742 1.00 63.25 103 ASP A N 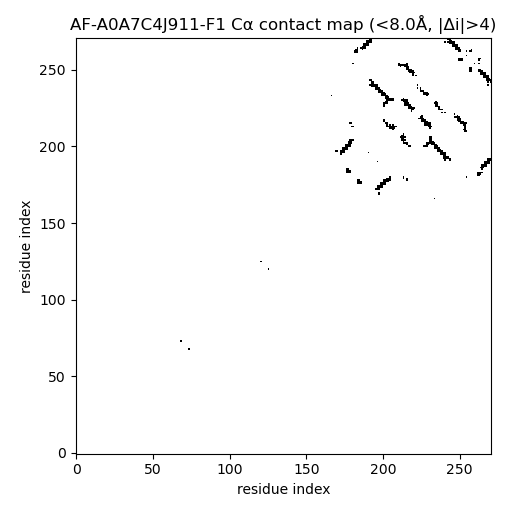1
ATOM 798 C CA . ASP A 1 103 ? 77.629 -2.801 -49.006 1.00 63.25 103 ASP A CA 1
ATOM 799 C C . ASP A 1 103 ? 76.386 -3.516 -48.449 1.00 63.25 103 ASP A C 1
ATOM 801 O O . ASP A 1 103 ? 75.750 -4.335 -49.119 1.00 63.25 103 ASP A O 1
ATOM 805 N N . TRP A 1 104 ? 76.029 -3.193 -47.204 1.00 57.38 104 TRP A N 1
ATOM 806 C CA . TRP A 1 104 ? 74.819 -3.673 -46.523 1.00 57.38 104 TRP A CA 1
ATOM 807 C C . TRP A 1 104 ? 73.517 -3.348 -47.274 1.00 57.38 104 TRP A C 1
ATOM 809 O O . TRP A 1 104 ? 72.466 -3.917 -46.975 1.00 57.38 104 TRP A O 1
ATOM 819 N N . ASN A 1 105 ? 73.565 -2.476 -48.283 1.00 62.25 105 ASN A N 1
ATOM 820 C CA . ASN A 1 105 ? 72.419 -2.099 -49.097 1.00 62.25 105 ASN A CA 1
ATOM 821 C C . ASN A 1 105 ? 72.165 -3.064 -50.274 1.00 62.25 105 ASN A C 1
ATOM 823 O O . ASN A 1 105 ? 71.185 -2.915 -51.006 1.00 62.25 105 ASN A O 1
ATOM 827 N N . TYR A 1 106 ? 73.021 -4.073 -50.478 1.00 59.69 106 TYR A N 1
ATOM 828 C CA . TYR A 1 106 ? 72.830 -5.071 -51.533 1.00 59.69 106 TYR A CA 1
ATOM 829 C C . TYR A 1 106 ? 71.766 -6.122 -51.168 1.00 59.69 106 TYR A C 1
ATOM 831 O O . TYR A 1 106 ? 70.926 -6.478 -51.996 1.00 59.69 106 TYR A O 1
ATOM 839 N N . GLN A 1 107 ? 71.722 -6.571 -49.910 1.00 58.47 107 GLN A N 1
ATOM 840 C CA . GLN A 1 107 ? 70.776 -7.606 -49.464 1.00 58.47 107 GLN A CA 1
ATOM 841 C C . GLN A 1 107 ? 69.330 -7.101 -49.328 1.00 58.47 107 GLN A C 1
ATOM 843 O O . GLN A 1 107 ? 68.393 -7.853 -49.594 1.00 58.47 107 GLN A O 1
ATOM 848 N N . SER A 1 108 ? 69.127 -5.817 -49.014 1.00 56.62 108 SER A N 1
ATOM 849 C CA . SER A 1 108 ? 67.794 -5.193 -48.967 1.00 56.62 108 SER A CA 1
ATOM 850 C C . SER A 1 108 ? 67.147 -5.055 -50.354 1.00 56.62 108 SER A C 1
ATOM 852 O O . SER A 1 108 ? 65.920 -5.030 -50.464 1.00 56.62 108 SER A O 1
ATOM 854 N N . ARG A 1 109 ? 67.948 -5.023 -51.432 1.00 58.81 109 ARG A N 1
ATOM 855 C CA . ARG A 1 109 ? 67.454 -4.989 -52.819 1.00 58.81 109 ARG A CA 1
ATOM 856 C C . ARG A 1 109 ? 67.036 -6.362 -53.350 1.00 58.81 109 ARG A C 1
ATOM 858 O O . ARG A 1 109 ? 66.114 -6.425 -54.158 1.00 58.81 109 ARG A O 1
ATOM 865 N N . LEU A 1 110 ? 67.647 -7.448 -52.874 1.00 59.56 110 LEU A N 1
ATOM 866 C CA . LEU A 1 110 ? 67.356 -8.810 -53.350 1.00 59.56 110 LEU A CA 1
ATOM 867 C C . LEU A 1 110 ? 66.095 -9.438 -52.730 1.00 59.56 110 LEU A C 1
ATOM 869 O O . LEU A 1 110 ? 65.558 -10.391 -53.285 1.00 59.56 110 LEU A O 1
ATOM 873 N N . CYS A 1 111 ? 65.588 -8.877 -51.628 1.00 54.81 111 CYS A N 1
ATOM 874 C CA . CYS A 1 111 ? 64.327 -9.283 -50.999 1.00 54.81 111 CYS A CA 1
ATOM 875 C C . CYS A 1 111 ? 63.194 -8.267 -51.204 1.00 54.81 111 CYS A C 1
ATOM 877 O O . CYS A 1 111 ? 62.222 -8.288 -50.450 1.00 54.81 111 CYS A O 1
ATOM 879 N N . ARG A 1 112 ? 63.275 -7.376 -52.205 1.00 52.22 112 ARG A N 1
ATOM 880 C CA . ARG A 1 112 ? 62.067 -6.668 -52.644 1.00 52.22 112 ARG A CA 1
ATOM 881 C C . ARG A 1 112 ? 61.202 -7.674 -53.401 1.00 52.22 112 ARG A C 1
ATOM 883 O O . ARG A 1 112 ? 61.617 -8.094 -54.483 1.00 52.22 112 ARG A O 1
ATOM 890 N N . PRO A 1 113 ? 60.029 -8.080 -52.876 1.00 59.94 113 PRO A N 1
ATOM 891 C CA . PRO A 1 113 ? 59.078 -8.801 -53.701 1.00 59.94 113 PRO A CA 1
ATOM 892 C C . PRO A 1 113 ? 58.852 -7.963 -54.958 1.00 59.94 113 PRO A C 1
ATOM 894 O O . PRO A 1 113 ? 58.642 -6.750 -54.870 1.00 59.94 113 PRO A O 1
ATOM 897 N N . SER A 1 114 ? 58.975 -8.606 -56.123 1.00 56.53 114 SER A N 1
ATOM 898 C CA . SER A 1 114 ? 58.570 -8.028 -57.403 1.00 56.53 114 SER A CA 1
A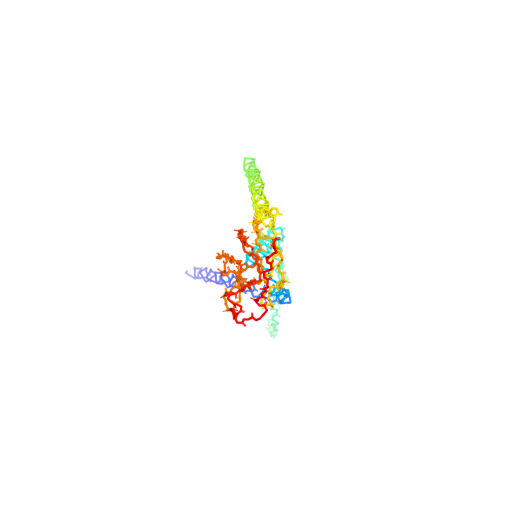TOM 899 C C . SER A 1 114 ? 57.243 -7.297 -57.184 1.00 56.53 114 SER A C 1
ATOM 901 O O . SER A 1 114 ? 56.359 -7.894 -56.555 1.00 56.53 114 SER A O 1
ATOM 903 N N . PRO A 1 115 ? 57.099 -6.027 -57.617 1.00 56.22 115 PRO A N 1
ATOM 904 C CA . PRO A 1 115 ? 55.819 -5.348 -57.552 1.00 56.22 115 PRO A CA 1
ATOM 905 C C . PRO A 1 115 ? 54.864 -6.214 -58.356 1.00 56.22 115 PRO A C 1
ATOM 907 O O . PRO A 1 115 ? 54.927 -6.242 -59.586 1.00 56.22 115 PRO A O 1
ATOM 910 N N . GLN A 1 116 ? 54.049 -7.005 -57.652 1.00 56.78 116 GLN A N 1
ATOM 911 C CA . GLN A 1 116 ? 53.047 -7.817 -58.302 1.00 56.78 116 GLN A CA 1
ATOM 912 C C . GLN A 1 116 ? 52.214 -6.819 -59.074 1.00 56.78 116 GLN A C 1
ATOM 914 O O . GLN A 1 116 ? 51.648 -5.906 -58.470 1.00 56.78 116 GLN A O 1
ATOM 919 N N . LYS A 1 117 ? 52.256 -6.938 -60.407 1.00 54.75 117 LYS A N 1
ATOM 920 C CA . LYS A 1 117 ? 51.394 -6.209 -61.332 1.00 54.75 117 LYS A CA 1
ATOM 921 C C . LYS A 1 117 ? 50.017 -6.278 -60.702 1.00 54.75 117 LYS A C 1
ATOM 923 O O . LYS A 1 117 ? 49.442 -7.363 -60.643 1.00 54.75 117 LYS A O 1
ATOM 928 N N . GLY A 1 118 ? 49.593 -5.165 -60.102 1.00 52.00 118 GLY A N 1
ATOM 929 C CA . GLY A 1 118 ? 48.378 -5.135 -59.316 1.00 52.00 118 GLY A CA 1
ATOM 930 C C . GLY A 1 118 ? 47.295 -5.681 -60.217 1.00 52.00 118 GLY A C 1
ATOM 931 O O . GLY A 1 118 ? 47.107 -5.153 -61.313 1.00 52.00 118 GLY A O 1
ATOM 932 N N . LEU A 1 119 ? 46.664 -6.782 -59.810 1.00 62.03 119 LEU A N 1
ATOM 933 C CA . LEU A 1 119 ? 45.412 -7.208 -60.409 1.00 62.03 119 LEU A CA 1
ATOM 934 C C . LEU A 1 119 ? 44.498 -5.997 -60.258 1.00 62.03 119 LEU A C 1
ATOM 936 O O . LEU A 1 119 ? 44.037 -5.692 -59.157 1.00 62.03 119 LEU A O 1
ATOM 940 N N . THR A 1 120 ? 44.371 -5.221 -61.332 1.00 65.44 120 THR A N 1
ATOM 941 C CA . THR A 1 120 ? 43.530 -4.040 -61.369 1.00 65.44 120 THR A CA 1
ATOM 942 C C . THR A 1 120 ? 42.128 -4.573 -61.179 1.00 65.44 120 THR A C 1
ATOM 944 O O . THR A 1 120 ? 41.553 -5.199 -62.066 1.00 65.44 120 THR A O 1
ATOM 947 N N . MET A 1 121 ? 41.649 -4.439 -59.944 1.00 61.16 121 MET A N 1
ATOM 948 C CA . MET A 1 121 ? 40.373 -4.977 -59.504 1.00 61.16 121 MET A CA 1
ATOM 949 C C . MET A 1 121 ? 39.326 -4.564 -60.536 1.00 61.16 121 MET A C 1
ATOM 951 O O . MET A 1 121 ? 39.183 -3.370 -60.826 1.00 61.16 121 MET A O 1
ATOM 955 N N . ASN A 1 122 ? 38.690 -5.544 -61.173 1.00 80.19 122 ASN A N 1
ATOM 956 C CA . ASN A 1 122 ? 37.922 -5.267 -62.378 1.00 80.19 122 ASN A CA 1
ATOM 957 C C . ASN A 1 122 ? 36.702 -4.386 -62.025 1.00 80.19 122 ASN A C 1
ATOM 959 O O . ASN A 1 122 ? 36.229 -4.354 -60.882 1.00 80.19 122 ASN A O 1
ATOM 963 N N . LYS A 1 123 ? 36.177 -3.635 -62.999 1.00 77.00 123 LYS A N 1
ATOM 964 C CA . LYS A 1 123 ? 35.057 -2.702 -62.765 1.00 77.00 123 LYS A CA 1
ATOM 965 C C . LYS A 1 123 ? 33.823 -3.410 -62.175 1.00 77.00 123 LYS A C 1
ATOM 967 O O . LYS A 1 123 ? 33.098 -2.816 -61.379 1.00 77.00 123 LYS A O 1
ATOM 972 N N . HIS A 1 124 ? 33.629 -4.692 -62.492 1.00 76.19 124 HIS A N 1
ATOM 973 C CA . HIS A 1 124 ? 32.543 -5.519 -61.961 1.00 76.19 124 HIS A CA 1
ATOM 974 C C . HIS A 1 124 ? 32.726 -5.870 -60.471 1.00 76.19 124 HIS A C 1
ATOM 976 O O . HIS A 1 124 ? 31.766 -5.823 -59.705 1.00 76.19 124 HIS A O 1
ATOM 982 N N . GLU A 1 125 ? 33.947 -6.145 -60.017 1.00 80.50 125 GLU A N 1
ATOM 983 C CA . GLU A 1 125 ? 34.296 -6.397 -58.616 1.00 80.50 125 GLU A CA 1
ATOM 984 C C . GLU A 1 125 ? 34.175 -5.126 -57.776 1.00 80.50 125 GLU A C 1
ATOM 986 O O . GLU A 1 125 ? 33.688 -5.179 -56.645 1.00 80.50 125 GLU A O 1
ATOM 991 N N . GLN A 1 126 ? 34.565 -3.976 -58.335 1.00 79.50 126 GLN A N 1
ATOM 992 C CA . GLN A 1 126 ? 34.356 -2.669 -57.708 1.00 79.50 126 GLN A CA 1
ATOM 993 C C . GLN A 1 126 ? 32.861 -2.395 -57.496 1.00 79.50 126 GLN A C 1
ATOM 995 O O . GLN A 1 126 ? 32.446 -2.061 -56.384 1.00 79.50 126 GLN A O 1
ATOM 1000 N N . GLN A 1 127 ? 32.037 -2.616 -58.525 1.00 82.94 127 GLN A N 1
ATOM 1001 C CA . GLN A 1 127 ? 30.582 -2.456 -58.443 1.00 82.94 127 GLN A CA 1
ATOM 1002 C C . GLN A 1 127 ? 29.942 -3.444 -57.454 1.00 82.94 127 GLN A C 1
ATOM 1004 O O . GLN A 1 127 ? 29.114 -3.045 -56.634 1.00 82.94 127 GLN A O 1
ATOM 1009 N N . ALA A 1 128 ? 30.367 -4.711 -57.451 1.00 82.06 128 ALA A N 1
ATOM 1010 C CA . ALA A 1 128 ? 29.864 -5.722 -56.523 1.00 82.06 128 ALA A CA 1
ATOM 1011 C C . ALA A 1 128 ? 30.220 -5.408 -55.057 1.00 82.06 128 ALA A C 1
ATOM 1013 O O . ALA A 1 128 ? 29.390 -5.589 -54.161 1.00 82.06 128 ALA A O 1
ATOM 1014 N N . ARG A 1 129 ? 31.434 -4.904 -54.791 1.00 80.81 129 ARG A N 1
ATOM 1015 C CA . ARG A 1 129 ? 31.853 -4.470 -53.447 1.00 80.81 129 ARG A CA 1
ATOM 1016 C C . ARG A 1 129 ? 31.087 -3.228 -52.992 1.00 80.81 129 ARG A C 1
ATOM 1018 O O . ARG A 1 129 ? 30.598 -3.221 -51.864 1.00 80.81 129 ARG A O 1
ATOM 1025 N N . ALA A 1 130 ? 30.910 -2.234 -53.864 1.00 81.69 130 ALA A N 1
ATOM 1026 C CA . ALA A 1 130 ? 30.127 -1.034 -53.562 1.00 81.69 130 ALA A CA 1
ATOM 1027 C C . ALA A 1 130 ? 28.656 -1.371 -53.250 1.00 81.69 130 ALA A C 1
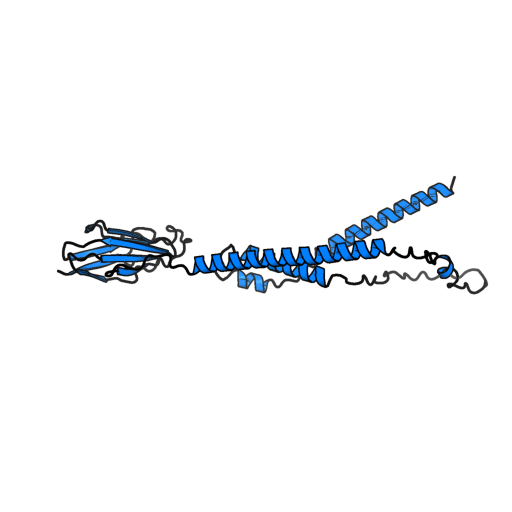ATOM 1029 O O . ALA A 1 130 ? 28.107 -0.889 -52.258 1.00 81.69 130 ALA A O 1
ATOM 1030 N N . ALA A 1 131 ? 28.039 -2.274 -54.020 1.00 82.75 131 ALA A N 1
ATOM 1031 C CA . ALA A 1 131 ? 26.675 -2.743 -53.772 1.00 82.75 131 ALA A CA 1
ATOM 1032 C C . ALA A 1 131 ? 26.548 -3.505 -52.437 1.00 82.75 131 ALA A C 1
ATOM 1034 O O . ALA A 1 131 ? 25.609 -3.265 -51.672 1.00 82.75 131 ALA A O 1
ATOM 1035 N N . LYS A 1 132 ? 27.514 -4.378 -52.105 1.00 83.69 132 LYS A N 1
ATOM 1036 C CA . LYS A 1 132 ? 27.562 -5.073 -50.804 1.00 83.69 132 LYS A CA 1
ATOM 1037 C C . LYS A 1 132 ? 27.697 -4.091 -49.637 1.00 83.69 132 LYS A C 1
ATOM 1039 O O . LYS A 1 132 ? 26.970 -4.224 -48.654 1.00 83.69 132 LYS A O 1
ATOM 1044 N N . GLN A 1 133 ? 28.568 -3.088 -49.757 1.00 84.94 133 GLN A N 1
ATOM 1045 C CA . GLN A 1 133 ? 28.751 -2.055 -48.732 1.00 84.94 133 GLN A CA 1
ATOM 1046 C C . GLN A 1 133 ? 27.492 -1.196 -48.553 1.00 84.94 133 GLN A C 1
ATOM 1048 O O . GLN A 1 133 ? 27.081 -0.940 -47.422 1.00 84.94 133 GLN A O 1
ATOM 1053 N N . ALA A 1 134 ? 26.832 -0.797 -49.645 1.00 85.00 134 ALA A N 1
ATOM 1054 C CA . ALA A 1 134 ? 25.578 -0.048 -49.587 1.00 85.00 134 ALA A CA 1
ATOM 1055 C C . ALA A 1 134 ? 24.455 -0.858 -48.914 1.00 85.00 134 ALA A C 1
ATOM 1057 O O . ALA A 1 134 ? 23.745 -0.336 -48.052 1.00 85.00 134 ALA A O 1
ATOM 1058 N N . ARG A 1 135 ? 24.334 -2.154 -49.239 1.00 89.12 135 ARG A N 1
ATOM 1059 C CA . ARG A 1 135 ? 23.384 -3.069 -48.588 1.00 89.12 135 ARG A CA 1
ATOM 1060 C C . ARG A 1 135 ? 23.678 -3.224 -47.095 1.00 89.12 135 ARG A C 1
ATOM 1062 O O . ARG A 1 135 ? 22.753 -3.149 -46.294 1.00 89.12 135 ARG A O 1
ATOM 1069 N N . GLN A 1 136 ? 24.944 -3.385 -46.709 1.00 87.94 136 GLN A N 1
ATOM 1070 C CA . GLN A 1 136 ? 25.336 -3.476 -45.299 1.00 87.94 136 GLN A CA 1
ATOM 1071 C C . GLN A 1 136 ? 25.033 -2.190 -44.524 1.00 87.94 136 GLN A C 1
ATOM 1073 O O . GLN A 1 136 ? 24.523 -2.273 -43.411 1.00 87.94 136 GLN A O 1
ATOM 1078 N N . LYS A 1 137 ? 25.284 -1.007 -45.101 1.00 88.94 137 LYS A N 1
ATOM 1079 C CA . LYS A 1 137 ? 24.927 0.276 -44.470 1.00 88.94 137 LYS A CA 1
ATOM 1080 C C . LYS A 1 137 ? 23.417 0.395 -44.245 1.00 88.94 137 LYS A C 1
ATOM 1082 O O . LYS A 1 137 ? 23.004 0.773 -43.154 1.00 88.94 137 LYS A O 1
ATOM 1087 N N . LYS A 1 138 ? 22.600 0.000 -45.232 1.00 92.94 138 LYS A N 1
ATOM 1088 C CA . LYS A 1 138 ? 21.133 -0.027 -45.094 1.00 92.94 138 LYS A CA 1
ATOM 1089 C C . LYS A 1 138 ? 20.671 -0.993 -44.004 1.00 92.94 138 LYS A C 1
ATOM 1091 O O . LYS A 1 138 ? 19.881 -0.598 -43.158 1.00 92.94 138 LYS A O 1
ATOM 1096 N N . ILE A 1 139 ? 21.191 -2.223 -43.987 1.00 93.50 139 ILE A N 1
ATOM 1097 C CA . ILE A 1 139 ? 20.841 -3.216 -42.959 1.00 93.50 139 ILE A CA 1
ATOM 1098 C C . ILE A 1 139 ? 21.214 -2.698 -41.569 1.00 93.50 139 ILE A C 1
ATOM 1100 O O . ILE A 1 139 ? 20.373 -2.725 -40.685 1.00 93.50 139 ILE A O 1
ATOM 1104 N N . ARG A 1 140 ? 22.423 -2.151 -41.383 1.00 91.56 140 ARG A N 1
ATOM 1105 C CA . ARG A 1 140 ? 22.852 -1.591 -40.089 1.00 91.56 140 ARG A CA 1
ATOM 1106 C C . ARG A 1 140 ? 21.959 -0.437 -39.634 1.00 91.56 140 ARG A C 1
ATOM 1108 O O . ARG A 1 140 ? 21.614 -0.388 -38.461 1.00 91.56 140 ARG A O 1
ATOM 1115 N N . GLY A 1 141 ? 21.554 0.443 -40.552 1.00 94.19 141 GLY A N 1
ATOM 1116 C CA . GLY A 1 141 ? 20.610 1.522 -40.254 1.00 94.19 141 GLY A CA 1
ATOM 1117 C C . GLY A 1 141 ? 19.234 1.003 -39.828 1.00 94.19 141 GLY A C 1
ATOM 1118 O O . GLY A 1 141 ? 18.691 1.468 -38.832 1.00 94.19 141 GLY A O 1
ATOM 1119 N N . ILE A 1 142 ? 18.704 -0.005 -40.529 1.00 96.50 142 ILE A N 1
ATOM 1120 C CA . ILE A 1 142 ? 17.423 -0.641 -40.182 1.00 96.50 142 ILE A CA 1
ATOM 1121 C C . ILE A 1 142 ? 17.522 -1.348 -38.827 1.00 96.50 142 ILE A C 1
ATOM 1123 O O . ILE A 1 142 ? 16.666 -1.145 -37.972 1.00 96.50 142 ILE A O 1
ATOM 1127 N N . THR A 1 143 ? 18.574 -2.138 -38.601 1.00 95.00 143 THR A N 1
ATOM 1128 C CA . THR A 1 143 ? 18.802 -2.830 -37.327 1.00 95.00 143 THR A CA 1
ATOM 1129 C C . THR A 1 143 ? 18.903 -1.837 -36.173 1.00 95.00 143 THR A C 1
ATOM 1131 O O . THR A 1 143 ? 18.260 -2.045 -35.150 1.00 95.00 143 THR A O 1
ATOM 1134 N N . PHE A 1 144 ? 19.647 -0.740 -36.342 1.00 95.56 144 PHE A N 1
ATOM 1135 C CA . PHE A 1 144 ? 19.731 0.317 -35.336 1.00 95.56 144 PHE A CA 1
ATOM 1136 C C . PHE A 1 144 ? 18.357 0.937 -35.057 1.00 95.56 144 PHE A C 1
ATOM 1138 O O . PHE A 1 144 ? 17.950 0.99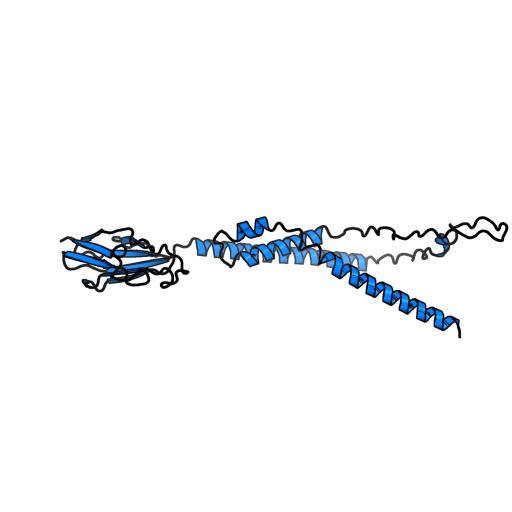0 -33.903 1.00 95.56 144 PHE A O 1
ATOM 1145 N N . GLY A 1 145 ? 17.605 1.309 -36.099 1.00 97.25 145 GLY A N 1
ATOM 1146 C CA . GLY A 1 145 ? 16.261 1.871 -35.944 1.00 97.25 145 GLY A CA 1
ATOM 1147 C C . GLY A 1 145 ? 15.297 0.937 -35.206 1.00 97.25 145 GLY A C 1
ATOM 11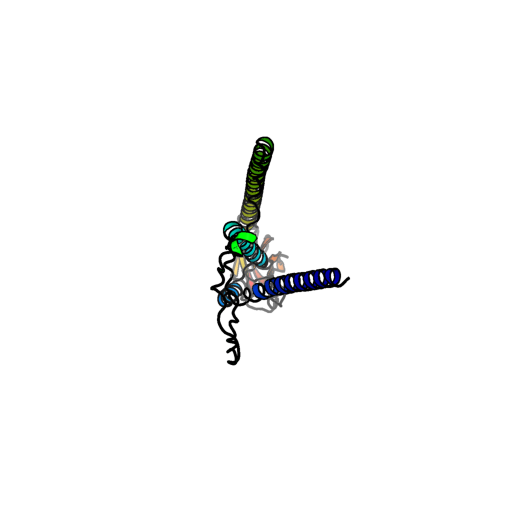48 O O . GLY A 1 145 ? 14.589 1.381 -34.306 1.00 97.25 145 GLY A O 1
ATOM 1149 N N . ILE A 1 146 ? 15.314 -0.363 -35.522 1.00 97.56 146 ILE A N 1
ATOM 1150 C CA . ILE A 1 146 ? 14.495 -1.370 -34.828 1.00 97.56 146 ILE A CA 1
ATOM 1151 C C . ILE A 1 146 ? 14.877 -1.449 -33.348 1.00 97.56 146 ILE A C 1
ATOM 1153 O O . ILE A 1 146 ? 13.998 -1.394 -32.491 1.00 97.56 146 ILE A O 1
ATOM 1157 N N . ILE A 1 147 ? 16.174 -1.541 -33.038 1.00 96.88 147 ILE A N 1
ATOM 1158 C CA . ILE A 1 147 ? 16.651 -1.603 -31.650 1.00 96.88 147 ILE A CA 1
ATOM 1159 C C . ILE A 1 147 ? 16.231 -0.344 -30.887 1.00 96.88 147 ILE A C 1
ATOM 1161 O O . ILE A 1 147 ? 15.714 -0.456 -29.780 1.00 96.88 147 ILE A O 1
ATOM 1165 N N . THR A 1 148 ? 16.384 0.845 -31.475 1.00 96.50 148 THR A N 1
ATOM 1166 C CA . THR A 1 148 ? 15.973 2.105 -30.842 1.00 96.50 148 THR A CA 1
ATOM 1167 C C . THR A 1 148 ? 14.479 2.126 -30.533 1.00 96.50 148 THR A C 1
ATOM 1169 O O . THR A 1 148 ? 14.101 2.483 -29.422 1.00 96.50 148 THR A O 1
ATOM 1172 N N . VAL A 1 149 ? 13.625 1.702 -31.470 1.00 97.62 149 VAL A N 1
ATOM 1173 C CA . VAL A 1 149 ? 12.171 1.644 -31.245 1.00 97.62 149 VAL A CA 1
ATOM 1174 C C . VAL A 1 149 ? 11.816 0.647 -30.142 1.00 97.62 149 VAL A C 1
ATOM 1176 O O . VAL A 1 149 ? 10.982 0.961 -29.297 1.00 97.62 149 VAL A O 1
ATOM 1179 N N . ILE A 1 150 ? 12.467 -0.519 -30.099 1.00 97.44 150 ILE A N 1
ATOM 1180 C CA . ILE A 1 150 ? 12.247 -1.514 -29.039 1.00 97.44 150 ILE A CA 1
ATOM 1181 C C . ILE A 1 150 ? 12.654 -0.950 -27.676 1.00 97.44 150 ILE A C 1
ATOM 1183 O O . ILE A 1 150 ? 11.882 -1.041 -26.726 1.00 97.44 150 ILE A O 1
ATOM 1187 N N . VAL A 1 151 ? 13.841 -0.344 -27.578 1.00 97.00 151 VAL A N 1
ATOM 1188 C CA . VAL A 1 151 ? 14.338 0.233 -26.322 1.00 97.00 151 VAL A CA 1
ATOM 1189 C C . VAL A 1 151 ? 13.416 1.351 -25.845 1.00 97.00 151 VAL A C 1
ATOM 1191 O O . VAL A 1 151 ? 12.994 1.323 -24.695 1.00 97.00 151 VAL A O 1
ATOM 1194 N N . LEU A 1 152 ? 13.034 2.282 -26.724 1.00 97.12 152 LEU A N 1
ATOM 1195 C CA . LEU A 1 152 ? 12.108 3.363 -26.376 1.00 97.12 152 LEU A CA 1
ATOM 1196 C C . LEU A 1 152 ? 10.728 2.830 -25.977 1.00 97.12 152 LEU A C 1
ATOM 1198 O O . LEU A 1 152 ? 10.160 3.295 -24.993 1.00 97.12 152 LEU A O 1
ATOM 1202 N N . GLY A 1 153 ? 10.209 1.831 -26.694 1.00 96.19 153 GLY A N 1
ATOM 1203 C CA . GLY A 1 153 ? 8.939 1.188 -26.365 1.00 96.19 153 GLY A CA 1
ATOM 1204 C C . GLY A 1 153 ? 8.963 0.530 -24.985 1.00 96.19 153 GLY A C 1
ATOM 1205 O O . GLY A 1 153 ? 8.050 0.738 -24.187 1.00 96.19 153 GLY A O 1
ATOM 1206 N N . LEU A 1 154 ? 10.035 -0.199 -24.663 1.00 96.31 154 LEU A N 1
ATOM 1207 C CA . LEU A 1 154 ? 10.227 -0.793 -23.339 1.00 96.31 154 LEU A CA 1
ATOM 1208 C C . LEU A 1 154 ? 10.375 0.278 -22.253 1.00 96.31 154 LEU A C 1
ATOM 1210 O O . LEU A 1 154 ? 9.729 0.171 -21.214 1.00 96.31 154 LEU A O 1
ATOM 1214 N N . SER A 1 155 ? 11.158 1.334 -22.491 1.00 94.31 155 SER A N 1
ATOM 1215 C CA . SER A 1 155 ? 11.302 2.446 -21.544 1.00 94.31 155 SER A CA 1
ATOM 1216 C C . SER A 1 155 ? 9.961 3.108 -21.237 1.00 94.31 155 SER A C 1
ATOM 1218 O O . SER A 1 155 ? 9.632 3.297 -20.069 1.00 94.31 155 SER A O 1
ATOM 1220 N N . VAL A 1 156 ? 9.154 3.407 -22.260 1.00 95.81 156 VAL A N 1
ATOM 1221 C CA . VAL A 1 156 ? 7.813 3.978 -22.072 1.00 95.81 156 VAL A CA 1
ATOM 1222 C C . VAL A 1 156 ? 6.909 3.007 -21.314 1.00 95.81 156 VAL A C 1
ATOM 1224 O O . VAL A 1 156 ? 6.247 3.417 -20.367 1.00 95.81 156 VAL A O 1
ATOM 1227 N N . SER A 1 157 ? 6.915 1.718 -21.662 1.00 92.62 157 SER A N 1
ATOM 1228 C CA . SER A 1 157 ? 6.107 0.702 -20.972 1.00 92.62 157 SER A CA 1
ATOM 1229 C C . SER A 1 157 ? 6.433 0.604 -19.479 1.00 92.62 157 SER A C 1
ATOM 1231 O O . SER A 1 157 ? 5.531 0.467 -18.648 1.00 92.62 157 SER A O 1
ATOM 1233 N N . LEU A 1 158 ? 7.717 0.669 -19.127 1.00 91.62 158 LEU A N 1
ATOM 1234 C CA . LEU A 1 158 ? 8.163 0.637 -17.737 1.00 91.62 158 LEU A CA 1
ATOM 1235 C C . LEU A 1 158 ? 7.794 1.926 -16.999 1.00 91.62 158 LEU A C 1
ATOM 1237 O O . LEU A 1 158 ? 7.307 1.852 -15.874 1.00 91.62 158 LEU A O 1
ATOM 1241 N N . LEU A 1 159 ? 7.944 3.090 -17.641 1.00 90.88 159 LEU A N 1
ATOM 1242 C CA . LEU A 1 159 ? 7.518 4.370 -17.067 1.00 90.88 159 LEU A CA 1
ATOM 1243 C C . LEU A 1 159 ? 6.008 4.385 -16.798 1.00 90.88 159 LEU A C 1
ATOM 1245 O O . LEU A 1 159 ? 5.588 4.732 -15.700 1.00 90.88 159 LEU A O 1
ATOM 1249 N N . VAL A 1 160 ? 5.185 3.943 -17.752 1.00 88.00 160 VAL A N 1
ATOM 1250 C CA . VAL A 1 160 ? 3.727 3.864 -17.562 1.00 88.00 160 VAL A CA 1
ATOM 1251 C C . VAL A 1 160 ? 3.376 2.925 -16.410 1.00 88.00 160 VAL A C 1
ATOM 1253 O O . VAL A 1 160 ? 2.526 3.259 -15.589 1.00 88.00 160 VAL A O 1
ATOM 1256 N N . SER A 1 161 ? 4.054 1.783 -16.298 1.00 82.62 161 SER A N 1
ATOM 1257 C CA . SER A 1 161 ? 3.822 0.837 -15.199 1.00 82.62 161 SER A CA 1
ATOM 1258 C C . SER A 1 161 ? 4.239 1.402 -13.835 1.00 82.62 161 SER A C 1
ATOM 1260 O O . SER A 1 161 ? 3.602 1.093 -12.834 1.00 82.62 161 SER A O 1
ATOM 1262 N N . ALA A 1 162 ? 5.272 2.248 -13.790 1.00 79.94 162 ALA A N 1
ATOM 1263 C CA . ALA A 1 162 ? 5.734 2.897 -12.564 1.00 79.94 162 ALA A CA 1
ATOM 1264 C C . ALA A 1 162 ? 4.815 4.041 -12.098 1.00 79.94 162 ALA A C 1
ATOM 1266 O O . ALA A 1 162 ? 4.682 4.260 -10.898 1.00 79.94 162 ALA A O 1
ATOM 1267 N N . PHE A 1 163 ? 4.178 4.761 -13.028 1.00 78.44 163 PHE A N 1
ATOM 1268 C CA . PHE A 1 163 ? 3.333 5.924 -12.717 1.00 78.44 163 PHE A CA 1
ATOM 1269 C C . PHE A 1 163 ? 1.826 5.650 -12.771 1.00 78.44 163 PHE A C 1
ATOM 1271 O O . PHE A 1 163 ? 1.035 6.543 -12.469 1.00 78.44 163 PHE A O 1
ATOM 1278 N N . SER A 1 164 ? 1.399 4.442 -13.146 1.00 77.88 164 SER A N 1
ATOM 1279 C CA . SER A 1 164 ? -0.019 4.083 -13.106 1.00 77.88 164 SER A CA 1
ATOM 1280 C C . SER A 1 164 ? -0.471 3.944 -11.648 1.00 77.88 164 SER A C 1
ATOM 1282 O O . SER A 1 164 ? 0.081 3.106 -10.929 1.00 77.88 164 SER A O 1
ATOM 1284 N N . PRO A 1 165 ? -1.465 4.729 -11.184 1.00 64.88 165 PRO A N 1
ATOM 1285 C CA . PRO A 1 165 ? -1.980 4.596 -9.830 1.00 64.88 165 PRO A CA 1
ATOM 1286 C C . PRO A 1 165 ? -2.535 3.182 -9.649 1.00 64.88 165 PRO A C 1
ATOM 1288 O O . PRO A 1 165 ? -3.468 2.766 -10.333 1.00 64.88 165 PRO A O 1
ATOM 1291 N N . LYS A 1 166 ? -1.930 2.424 -8.732 1.00 66.00 166 LYS A N 1
ATOM 1292 C CA . LYS A 1 166 ? -2.284 1.022 -8.463 1.00 66.00 166 LYS A CA 1
ATOM 1293 C C . LYS A 1 166 ? -3.629 0.877 -7.739 1.00 66.00 166 LYS A C 1
ATOM 1295 O O . LYS A 1 166 ? -4.135 -0.231 -7.589 1.00 66.00 166 LYS A O 1
ATOM 1300 N N . THR A 1 167 ? -4.212 1.984 -7.295 1.00 65.00 167 THR A N 1
ATOM 1301 C CA . THR A 1 167 ? -5.399 2.015 -6.444 1.00 65.00 167 THR A CA 1
ATOM 1302 C C . THR A 1 167 ? -6.560 2.730 -7.140 1.00 65.00 167 THR A C 1
ATOM 1304 O O . THR A 1 167 ? -6.375 3.837 -7.651 1.00 65.00 167 THR A O 1
ATOM 1307 N N . PRO A 1 168 ? -7.770 2.134 -7.144 1.00 65.31 168 PRO A N 1
ATOM 1308 C CA . PRO A 1 168 ? -8.987 2.819 -7.565 1.00 65.31 168 PRO A CA 1
ATOM 1309 C C . PRO A 1 168 ? -9.190 4.129 -6.784 1.00 65.31 168 PRO A C 1
ATOM 1311 O O . PRO A 1 168 ? -8.783 4.212 -5.618 1.00 65.31 168 PRO A O 1
ATOM 1314 N N . PRO A 1 169 ? -9.825 5.150 -7.389 1.00 62.25 169 PRO A N 1
ATOM 1315 C CA . PRO A 1 169 ? -10.153 6.378 -6.681 1.00 62.25 169 PRO A CA 1
ATOM 1316 C C . PRO A 1 169 ? -11.008 6.078 -5.435 1.00 62.25 169 PRO A C 1
ATOM 1318 O O . PRO A 1 169 ? -11.893 5.220 -5.491 1.00 62.25 169 PRO A O 1
ATOM 1321 N N . PRO A 1 170 ? -10.739 6.756 -4.305 1.00 58.56 170 PRO A N 1
ATOM 1322 C CA . PRO A 1 170 ? -11.451 6.518 -3.056 1.00 58.56 170 PRO A CA 1
ATOM 1323 C C . PRO A 1 170 ? -12.944 6.829 -3.187 1.00 58.56 170 PRO A C 1
ATOM 1325 O O . PRO A 1 170 ? -13.329 7.833 -3.787 1.00 58.56 170 PRO A O 1
ATOM 1328 N N . ALA A 1 171 ? -13.786 6.002 -2.565 1.00 62.84 171 ALA A N 1
ATOM 1329 C CA . ALA A 1 171 ? -15.187 6.341 -2.336 1.00 62.84 171 ALA A CA 1
ATOM 1330 C C . ALA A 1 171 ? -15.282 7.581 -1.424 1.00 62.84 171 ALA A C 1
ATOM 1332 O O . ALA A 1 171 ? -14.380 7.825 -0.620 1.00 62.84 171 ALA A O 1
ATOM 1333 N N . ALA A 1 172 ? -16.383 8.336 -1.520 1.00 66.88 172 ALA A N 1
ATOM 1334 C CA . ALA A 1 172 ? -16.579 9.649 -0.885 1.00 66.88 172 ALA A CA 1
ATOM 1335 C C . ALA A 1 172 ? -16.313 9.715 0.642 1.00 66.88 172 ALA A C 1
ATOM 1337 O O . ALA A 1 172 ? -16.075 10.802 1.155 1.00 66.88 172 ALA A O 1
ATOM 1338 N N . ASN A 1 173 ? -16.279 8.575 1.346 1.00 87.81 173 ASN A N 1
ATOM 1339 C CA . ASN A 1 173 ? -15.936 8.457 2.769 1.00 87.81 173 ASN A CA 1
ATOM 1340 C C . ASN A 1 173 ? -14.723 7.534 2.987 1.00 87.81 173 ASN A C 1
ATOM 1342 O O . ASN A 1 173 ? -14.837 6.500 3.647 1.00 87.81 173 ASN A O 1
ATOM 1346 N N . THR A 1 174 ? -13.574 7.862 2.394 1.00 93.75 174 THR A N 1
ATOM 1347 C CA . THR A 1 174 ? -12.334 7.098 2.604 1.00 93.75 174 THR A CA 1
ATOM 1348 C C . THR A 1 174 ? -11.452 7.747 3.666 1.00 93.75 174 THR A C 1
ATOM 1350 O O . THR A 1 174 ? -11.196 8.946 3.608 1.00 93.75 174 THR A O 1
ATOM 1353 N N . ILE A 1 175 ? -10.970 6.942 4.611 1.00 95.12 175 ILE A N 1
ATOM 1354 C CA . ILE A 1 175 ? -10.031 7.327 5.665 1.00 95.12 175 ILE A CA 1
ATOM 1355 C C . ILE A 1 175 ? -8.690 6.662 5.371 1.00 95.12 175 ILE A C 1
ATOM 1357 O O . ILE A 1 175 ? -8.608 5.437 5.254 1.00 95.12 175 ILE A O 1
ATOM 1361 N N . ASP A 1 176 ? -7.653 7.487 5.256 1.00 95.62 176 ASP A N 1
ATOM 1362 C CA . ASP A 1 176 ? -6.293 7.061 4.947 1.00 95.62 176 ASP A CA 1
ATOM 1363 C C . ASP A 1 176 ? -5.491 6.771 6.200 1.00 95.62 176 ASP A C 1
ATOM 1365 O O . ASP A 1 176 ? -5.191 7.667 6.987 1.00 95.62 176 ASP A O 1
ATOM 1369 N N . ILE A 1 177 ? -5.101 5.511 6.351 1.00 96.75 177 ILE A N 1
ATOM 1370 C CA . ILE A 1 177 ? -4.292 5.037 7.465 1.00 96.75 177 ILE A CA 1
ATOM 1371 C C . ILE A 1 177 ? -2.977 4.516 6.904 1.00 96.75 177 ILE A C 1
ATOM 1373 O O . ILE A 1 177 ? -2.954 3.729 5.955 1.00 96.75 177 ILE A O 1
ATOM 1377 N N . THR A 1 178 ? -1.875 4.926 7.515 1.00 97.00 178 THR A N 1
ATOM 1378 C CA . THR A 1 178 ? -0.559 4.344 7.258 1.00 97.00 178 THR A CA 1
ATOM 1379 C C . THR A 1 178 ? -0.094 3.584 8.489 1.00 97.00 178 THR A C 1
ATOM 1381 O O . THR A 1 178 ? -0.361 3.997 9.621 1.00 97.00 178 THR A O 1
ATOM 1384 N N . ALA A 1 179 ? 0.592 2.472 8.262 1.00 95.56 179 ALA A N 1
ATOM 1385 C CA . ALA A 1 179 ? 1.195 1.657 9.303 1.00 95.56 179 ALA A CA 1
ATOM 1386 C C . ALA A 1 179 ? 2.652 1.350 8.949 1.00 95.56 179 ALA A C 1
ATOM 1388 O O . ALA A 1 179 ? 2.975 1.073 7.792 1.00 95.56 179 ALA A O 1
ATOM 1389 N N . ASP A 1 180 ? 3.504 1.410 9.961 1.00 94.06 180 ASP A N 1
ATOM 1390 C CA . ASP A 1 180 ? 4.893 0.959 9.947 1.00 94.06 180 ASP A CA 1
ATOM 1391 C C . ASP A 1 180 ? 5.192 0.232 11.262 1.00 94.06 180 ASP A C 1
ATOM 1393 O O . ASP A 1 180 ? 4.345 0.203 12.152 1.00 94.06 180 ASP A O 1
ATOM 1397 N N . MET A 1 181 ? 6.385 -0.326 11.447 1.00 89.31 181 MET A N 1
ATOM 1398 C CA . MET A 1 181 ? 6.740 -1.016 12.698 1.00 89.31 181 MET A CA 1
ATOM 1399 C C . MET A 1 181 ? 6.607 -0.152 13.970 1.00 89.31 181 MET A C 1
ATOM 1401 O O . MET A 1 181 ? 6.524 -0.692 15.075 1.00 89.31 181 MET A O 1
ATOM 1405 N N . GLY A 1 182 ? 6.566 1.176 13.841 1.00 90.38 182 GLY A N 1
ATOM 1406 C CA . GLY A 1 182 ? 6.295 2.127 14.917 1.00 90.38 182 GLY A CA 1
ATOM 1407 C C . GLY A 1 182 ? 4.812 2.257 15.287 1.00 90.38 182 GLY A C 1
ATOM 1408 O O . GLY A 1 182 ? 4.510 2.710 16.394 1.00 90.38 182 GLY A O 1
ATOM 1409 N N . GLY A 1 183 ? 3.883 1.815 14.436 1.00 93.88 183 GLY A N 1
ATOM 1410 C CA . GLY A 1 183 ? 2.445 1.762 14.702 1.00 93.88 183 GLY A CA 1
ATOM 1411 C C . GLY A 1 183 ? 1.582 2.419 13.625 1.00 93.88 183 GLY A C 1
ATOM 1412 O O . GLY A 1 183 ? 2.053 2.859 12.580 1.00 93.88 183 GLY A O 1
ATOM 1413 N N . PHE A 1 184 ? 0.283 2.536 13.907 1.00 96.56 184 PHE A N 1
ATOM 1414 C CA . PHE A 1 184 ? -0.622 3.331 13.069 1.00 96.56 184 PHE A CA 1
ATOM 1415 C C . PHE A 1 184 ? -0.362 4.835 13.225 1.00 96.56 184 PHE A C 1
ATOM 1417 O O . PHE A 1 184 ? -0.165 5.310 14.353 1.00 96.56 184 PHE A O 1
ATOM 1424 N N . ASN A 1 185 ? -0.453 5.583 12.118 1.00 97.12 185 ASN A N 1
ATOM 1425 C CA . ASN A 1 185 ? -0.364 7.049 12.097 1.00 97.12 185 ASN A CA 1
ATOM 1426 C C . ASN A 1 185 ? -1.534 7.739 12.816 1.00 97.12 185 ASN A C 1
ATOM 1428 O O . ASN A 1 185 ? -1.360 8.792 13.425 1.00 97.12 185 ASN A O 1
ATOM 1432 N N . MET A 1 186 ? -2.725 7.146 12.751 1.00 95.75 186 MET A N 1
ATOM 1433 C CA . MET A 1 186 ? -3.914 7.592 13.466 1.00 95.75 186 MET A CA 1
ATOM 1434 C C . MET A 1 186 ? -4.112 6.716 14.698 1.00 95.75 186 MET A C 1
ATOM 1436 O O . MET A 1 186 ? -3.982 5.499 14.623 1.00 95.75 186 MET A O 1
ATOM 1440 N N . LYS A 1 187 ? -4.417 7.345 15.837 1.00 95.69 187 LYS A N 1
ATOM 1441 C CA . LYS A 1 187 ? -4.785 6.648 17.083 1.00 95.69 187 LYS A CA 1
ATOM 1442 C C . LYS A 1 187 ? -6.278 6.702 17.368 1.00 95.69 187 LYS A C 1
ATOM 1444 O O . LYS A 1 187 ? -6.786 5.856 18.093 1.00 95.69 187 LYS A O 1
ATOM 1449 N N . GLU A 1 188 ? -6.986 7.662 16.783 1.00 97.19 188 GLU A N 1
ATOM 1450 C CA . GLU A 1 188 ? -8.433 7.808 16.903 1.00 97.19 188 GLU A CA 1
ATOM 1451 C C . GLU A 1 188 ? -9.041 8.060 15.525 1.00 97.19 188 GLU A C 1
ATOM 1453 O O . GLU A 1 188 ? -8.518 8.852 14.744 1.00 97.19 188 GLU A O 1
ATOM 1458 N N . ILE A 1 189 ? -10.144 7.377 15.234 1.00 96.62 189 ILE A N 1
ATOM 1459 C CA . ILE A 1 189 ? -10.917 7.506 14.001 1.00 96.62 189 ILE A CA 1
ATOM 1460 C C . ILE A 1 189 ? -12.361 7.761 14.408 1.00 96.62 189 ILE A C 1
ATOM 1462 O O . ILE A 1 189 ? -12.911 6.997 15.194 1.00 96.62 189 ILE A O 1
ATOM 1466 N N . ARG A 1 190 ? -12.976 8.821 13.883 1.00 96.81 190 ARG A N 1
ATOM 1467 C CA . ARG A 1 190 ? -14.375 9.173 14.156 1.00 96.81 190 ARG A CA 1
ATOM 1468 C C . ARG A 1 190 ? -15.215 8.952 12.911 1.00 96.81 190 ARG A C 1
ATOM 1470 O O . ARG A 1 190 ? -14.883 9.467 11.846 1.00 96.81 190 ARG A O 1
ATOM 1477 N N . VAL A 1 191 ? -16.284 8.180 13.047 1.00 95.88 191 VAL A N 1
ATOM 1478 C CA . VAL A 1 191 ? -17.223 7.849 11.967 1.00 95.88 191 VAL A CA 1
ATOM 1479 C C . VAL A 1 191 ? -18.650 7.957 12.483 1.00 95.88 191 VAL A C 1
ATOM 1481 O O . VAL A 1 191 ? -18.873 7.936 13.687 1.00 95.88 191 VAL A O 1
ATOM 1484 N N . LYS A 1 192 ? -19.626 8.056 11.583 1.00 95.56 192 LYS A N 1
ATOM 1485 C CA . LYS A 1 192 ? -21.047 8.110 11.949 1.00 95.56 192 LYS A CA 1
ATOM 1486 C C . LYS A 1 192 ? -21.703 6.750 11.759 1.00 95.56 192 LYS A C 1
ATOM 1488 O O . LYS A 1 192 ? -21.468 6.108 10.733 1.00 95.56 192 LYS A O 1
ATOM 1493 N N . ALA A 1 193 ? -22.546 6.352 12.704 1.00 96.31 193 ALA A N 1
ATOM 1494 C CA . ALA A 1 193 ? -23.382 5.169 12.570 1.00 96.31 193 ALA A CA 1
ATOM 1495 C C . ALA A 1 193 ? -24.282 5.274 11.322 1.00 96.31 193 ALA A C 1
ATOM 1497 O O . ALA A 1 193 ? -24.739 6.353 10.946 1.00 96.31 193 ALA A O 1
ATOM 1498 N N . GLY A 1 194 ? -24.502 4.150 10.645 1.00 94.56 194 GLY A N 1
ATOM 1499 C CA . GLY A 1 194 ? -25.316 4.045 9.433 1.00 94.56 194 GLY A CA 1
ATOM 1500 C C . GLY A 1 194 ? -24.654 4.555 8.149 1.00 94.56 194 GLY A C 1
ATOM 1501 O O . GLY A 1 194 ? -25.198 4.325 7.070 1.00 94.56 194 GLY A O 1
ATOM 1502 N N . ASN A 1 195 ? -23.480 5.193 8.224 1.00 93.44 195 ASN A N 1
ATOM 1503 C CA . ASN A 1 195 ? -22.779 5.696 7.045 1.00 93.44 195 ASN A CA 1
ATOM 1504 C C . ASN A 1 195 ? -21.667 4.736 6.603 1.00 93.44 195 ASN A C 1
ATOM 1506 O O . ASN A 1 195 ? -20.799 4.403 7.412 1.00 93.44 195 ASN A O 1
ATOM 1510 N N . PRO A 1 196 ? -21.626 4.326 5.322 1.00 94.31 196 PRO A N 1
ATOM 1511 C CA . PRO A 1 196 ? -20.537 3.505 4.820 1.00 94.31 196 PRO A CA 1
ATOM 1512 C C . PRO A 1 196 ? -19.223 4.286 4.890 1.00 94.31 196 PRO A C 1
ATOM 1514 O O . PRO A 1 196 ? -19.135 5.438 4.446 1.00 94.31 196 PRO A O 1
ATOM 1517 N N . VAL A 1 197 ? -18.197 3.638 5.432 1.00 95.19 197 VAL A N 1
ATOM 1518 C CA . VAL A 1 197 ? -16.835 4.155 5.546 1.00 95.19 197 VAL A CA 1
ATOM 1519 C C . VAL A 1 197 ? -15.869 3.184 4.888 1.00 95.19 197 VAL A C 1
ATOM 1521 O O . VAL A 1 197 ? -16.009 1.967 4.996 1.00 95.19 197 VAL A O 1
ATOM 1524 N N . THR A 1 198 ? -14.889 3.728 4.177 1.00 96.06 198 THR A N 1
ATOM 1525 C CA . THR A 1 198 ? -13.799 2.964 3.575 1.00 96.06 198 THR A CA 1
ATOM 1526 C C . THR A 1 198 ? -12.518 3.242 4.336 1.00 96.06 198 THR A C 1
ATOM 1528 O O . THR A 1 198 ? -12.098 4.388 4.445 1.00 96.06 198 THR A O 1
ATOM 1531 N N . ILE A 1 199 ? -11.879 2.201 4.849 1.00 96.81 199 ILE A N 1
ATOM 1532 C CA . ILE A 1 199 ? -10.547 2.296 5.434 1.00 96.81 199 ILE A CA 1
ATOM 1533 C C . ILE A 1 199 ? -9.545 1.904 4.368 1.00 96.81 199 ILE A C 1
ATOM 1535 O O . ILE A 1 199 ? -9.601 0.785 3.858 1.00 96.81 199 ILE A O 1
ATOM 1539 N N . ARG A 1 200 ? -8.633 2.816 4.036 1.00 96.50 200 ARG A N 1
ATOM 1540 C CA . ARG A 1 200 ? -7.524 2.567 3.120 1.00 96.50 200 ARG A CA 1
ATOM 1541 C C . ARG A 1 200 ? -6.236 2.493 3.925 1.00 96.50 200 ARG A C 1
ATOM 1543 O O . ARG A 1 200 ? -5.730 3.506 4.395 1.00 96.50 200 ARG A O 1
ATOM 1550 N N . LEU A 1 201 ? -5.730 1.276 4.087 1.00 97.38 201 LEU A N 1
ATOM 1551 C CA . LEU A 1 201 ? -4.513 0.984 4.832 1.00 97.38 201 LEU A CA 1
ATOM 1552 C C . LEU A 1 201 ? -3.323 0.904 3.877 1.00 97.38 201 LEU A C 1
ATOM 1554 O O . LEU A 1 201 ? -3.375 0.168 2.891 1.00 97.38 201 LEU A O 1
ATOM 1558 N N . THR A 1 202 ? -2.243 1.609 4.198 1.00 96.81 202 THR A N 1
ATOM 1559 C CA . THR A 1 202 ? -0.966 1.543 3.477 1.00 96.81 202 THR A CA 1
ATOM 1560 C C . THR A 1 202 ? 0.149 1.107 4.416 1.00 96.81 202 THR A C 1
ATOM 1562 O O . THR A 1 202 ? 0.333 1.713 5.470 1.00 96.81 202 THR A O 1
ATOM 1565 N N . SER A 1 203 ? 0.900 0.077 4.027 1.00 95.88 203 SER A N 1
ATOM 1566 C CA . SER A 1 203 ? 2.148 -0.284 4.701 1.00 95.88 203 SER A CA 1
ATOM 1567 C C . SER A 1 203 ? 3.293 0.581 4.185 1.00 95.88 203 SER A C 1
ATOM 1569 O O . SER A 1 203 ? 3.464 0.714 2.970 1.00 95.88 203 SER A O 1
ATOM 1571 N N . LEU A 1 204 ? 4.082 1.139 5.100 1.00 95.25 204 LEU A N 1
ATOM 1572 C CA . LEU A 1 204 ? 5.333 1.833 4.782 1.00 95.25 204 LEU A CA 1
ATOM 1573 C C . LEU A 1 204 ? 6.564 0.930 4.946 1.00 95.25 204 LEU A C 1
ATOM 1575 O O . LEU A 1 204 ? 7.666 1.330 4.575 1.00 95.25 204 LEU A O 1
ATOM 1579 N N . ASP A 1 205 ? 6.384 -0.280 5.477 1.00 93.62 205 ASP A N 1
ATOM 1580 C CA . ASP A 1 205 ? 7.472 -1.231 5.673 1.00 93.62 205 ASP A CA 1
ATOM 1581 C C . ASP A 1 205 ? 7.752 -2.029 4.400 1.00 93.62 205 ASP A C 1
ATOM 1583 O O . ASP A 1 205 ? 6.851 -2.379 3.629 1.00 93.62 205 ASP A O 1
ATOM 1587 N N . ASN A 1 206 ? 9.026 -2.365 4.212 1.00 91.38 206 ASN A N 1
ATOM 1588 C CA . ASN A 1 206 ? 9.472 -3.192 3.100 1.00 91.38 206 ASN A CA 1
ATOM 1589 C C . ASN A 1 206 ? 9.237 -4.688 3.371 1.00 91.38 206 ASN A C 1
ATOM 1591 O O . ASN A 1 206 ? 8.916 -5.130 4.471 1.00 91.38 206 ASN A O 1
ATOM 1595 N N . SER A 1 207 ? 9.428 -5.515 2.349 1.00 90.19 207 SER A N 1
ATOM 1596 C CA . SER A 1 207 ? 9.176 -6.959 2.437 1.00 90.19 207 SER A CA 1
ATOM 1597 C C . SER A 1 207 ? 10.236 -7.765 3.203 1.00 90.19 207 SER A C 1
ATOM 1599 O O . SER A 1 207 ? 10.076 -8.974 3.348 1.00 90.19 207 SER A O 1
ATOM 1601 N N . HIS A 1 208 ? 11.312 -7.138 3.690 1.00 87.25 208 HIS A N 1
ATOM 1602 C CA . HIS A 1 208 ? 12.499 -7.826 4.218 1.00 87.25 208 HIS A CA 1
ATOM 1603 C C . HIS A 1 208 ? 12.501 -7.959 5.749 1.00 87.25 208 HIS A C 1
ATOM 1605 O O . HIS A 1 208 ? 13.499 -8.378 6.334 1.00 87.25 208 HIS A O 1
ATOM 1611 N N . HIS A 1 209 ? 11.392 -7.632 6.413 1.00 77.62 209 HIS A N 1
ATOM 1612 C CA . HIS A 1 209 ? 11.261 -7.812 7.856 1.00 77.62 209 HIS A CA 1
ATOM 1613 C C . HIS A 1 209 ? 11.100 -9.297 8.219 1.00 77.62 209 HIS A C 1
ATOM 1615 O O . HIS A 1 209 ? 10.298 -10.022 7.622 1.00 77.62 209 HIS A O 1
ATOM 1621 N N . THR A 1 210 ? 11.847 -9.756 9.227 1.00 77.62 210 THR A N 1
ATOM 1622 C CA . THR A 1 210 ? 11.871 -11.165 9.666 1.00 77.62 210 THR A CA 1
ATOM 1623 C C . THR A 1 210 ? 10.608 -11.606 10.407 1.00 77.62 210 THR A C 1
ATOM 1625 O O . THR A 1 210 ? 10.419 -12.795 10.639 1.00 77.62 210 THR A O 1
ATOM 1628 N N . ASP A 1 211 ? 9.745 -10.667 10.778 1.00 75.19 211 ASP A N 1
ATOM 1629 C CA . ASP A 1 211 ? 8.493 -10.881 11.511 1.00 75.19 211 ASP A CA 1
ATOM 1630 C C . ASP A 1 211 ? 7.271 -11.096 10.597 1.00 75.19 211 ASP A C 1
ATOM 1632 O O . ASP A 1 211 ? 6.165 -11.329 11.081 1.00 75.19 211 ASP A O 1
ATOM 1636 N N . GLY A 1 212 ? 7.476 -11.113 9.276 1.00 72.62 212 GLY A N 1
ATOM 1637 C CA . GLY A 1 212 ? 6.487 -11.511 8.267 1.00 72.62 212 GLY A CA 1
ATOM 1638 C C . GLY A 1 212 ? 6.297 -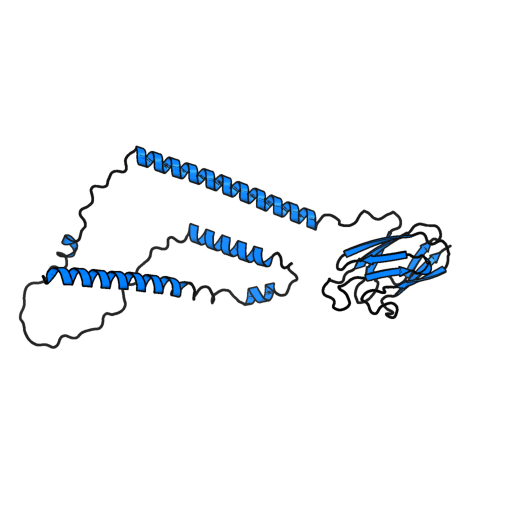10.510 7.122 1.00 72.62 212 GLY A C 1
ATOM 1639 O O . GLY A 1 212 ? 5.250 -10.486 6.466 1.00 72.62 212 GLY A O 1
ATOM 1640 N N . GLY A 1 213 ? 7.360 -9.765 6.811 1.00 83.31 213 GLY A N 1
ATOM 1641 C CA . GLY A 1 213 ? 7.549 -9.126 5.513 1.00 83.31 213 GLY A CA 1
ATOM 1642 C C . GLY A 1 213 ? 6.745 -7.850 5.313 1.00 83.31 213 GLY A C 1
ATOM 1643 O O . GLY A 1 213 ? 6.144 -7.700 4.251 1.00 83.31 213 GLY A O 1
ATOM 1644 N N . GLY A 1 214 ? 6.715 -6.974 6.327 1.00 90.06 214 GLY A N 1
ATOM 1645 C CA . GLY A 1 214 ? 6.193 -5.603 6.236 1.00 90.06 214 GLY A CA 1
ATOM 1646 C C . GLY A 1 214 ? 4.694 -5.509 5.964 1.00 90.06 214 GLY A C 1
ATOM 1647 O O . GLY A 1 214 ? 4.223 -4.529 5.391 1.00 90.06 214 GLY A O 1
ATOM 1648 N N . LYS A 1 215 ? 3.929 -6.549 6.300 1.00 94.12 215 LYS A N 1
ATOM 1649 C CA . LYS A 1 215 ? 2.471 -6.545 6.155 1.00 94.12 215 LYS A CA 1
ATOM 1650 C C . LYS A 1 215 ? 1.835 -5.988 7.414 1.00 94.12 215 LYS A C 1
ATOM 1652 O O . LYS A 1 215 ? 2.224 -6.370 8.510 1.00 94.12 215 LYS A O 1
ATOM 1657 N N . HIS A 1 216 ? 0.791 -5.187 7.234 1.00 95.25 216 HIS A N 1
ATOM 1658 C CA . HIS A 1 216 ? -0.017 -4.672 8.337 1.00 95.25 216 HIS A CA 1
ATOM 1659 C C . HIS A 1 216 ? -1.475 -5.010 8.132 1.00 95.25 216 HIS A C 1
ATOM 1661 O O . HIS A 1 216 ? -1.987 -4.983 7.012 1.00 95.25 216 HIS A O 1
ATOM 1667 N N . GLN A 1 217 ? -2.151 -5.301 9.231 1.00 96.38 217 GLN A N 1
ATOM 1668 C CA . GLN A 1 217 ? -3.586 -5.495 9.272 1.00 96.38 217 GLN A CA 1
ATOM 1669 C C . GLN A 1 217 ? -4.237 -4.296 9.949 1.00 96.38 217 GLN A C 1
ATOM 1671 O O . GLN A 1 217 ? -3.709 -3.764 10.916 1.00 96.38 217 GLN A O 1
ATOM 1676 N N . TRP A 1 218 ? -5.411 -3.915 9.471 1.00 97.38 218 TRP A N 1
ATOM 1677 C CA . TRP A 1 218 ? -6.359 -3.112 10.225 1.00 97.38 218 TRP A CA 1
ATOM 1678 C C . TRP A 1 218 ? -7.610 -3.960 10.404 1.00 97.38 218 TRP A C 1
ATOM 1680 O O . TRP A 1 218 ? -8.178 -4.435 9.416 1.00 97.38 218 TRP A O 1
ATOM 1690 N N . ALA A 1 219 ? -7.995 -4.221 11.649 1.00 97.25 219 ALA A N 1
ATOM 1691 C CA . ALA A 1 219 ? -9.154 -5.044 11.962 1.00 97.25 219 ALA A CA 1
ATOM 1692 C C . ALA A 1 219 ? -9.953 -4.484 13.138 1.00 97.25 219 ALA A C 1
ATOM 1694 O O . ALA A 1 219 ? -9.359 -3.973 14.083 1.00 97.25 219 ALA A O 1
ATOM 1695 N N . VAL A 1 220 ? -11.278 -4.625 13.071 1.00 97.12 220 VAL A N 1
ATOM 1696 C CA . VAL A 1 220 ? -12.228 -4.392 14.168 1.00 97.12 220 VAL A CA 1
ATOM 1697 C C . VAL A 1 220 ? -13.185 -5.581 14.215 1.00 97.12 220 VAL A C 1
ATOM 1699 O O . VAL A 1 220 ? -13.974 -5.783 13.285 1.00 97.12 220 VAL A O 1
ATOM 1702 N N . ASP A 1 221 ? -13.100 -6.372 15.283 1.00 95.69 221 ASP A N 1
ATOM 1703 C CA . ASP A 1 221 ? -13.825 -7.641 15.415 1.00 95.69 221 ASP A CA 1
ATOM 1704 C C . ASP A 1 221 ? -15.348 -7.424 15.453 1.00 95.69 221 ASP A C 1
ATOM 1706 O O . ASP A 1 221 ? -16.100 -8.169 14.825 1.00 95.69 221 ASP A O 1
ATOM 1710 N N . GLU A 1 222 ? -15.815 -6.364 16.116 1.00 96.31 222 GLU A N 1
ATOM 1711 C CA . GLU A 1 222 ? -17.237 -6.066 16.325 1.00 96.31 222 GLU A CA 1
ATOM 1712 C C . GLU A 1 222 ? -18.003 -5.786 15.027 1.00 96.31 222 GLU A C 1
ATOM 1714 O O . GLU A 1 222 ? -19.220 -5.968 14.980 1.00 96.31 222 GLU A O 1
ATOM 1719 N N . PHE A 1 223 ? -17.294 -5.382 13.971 1.00 95.38 223 PHE A N 1
ATOM 1720 C CA . PHE A 1 223 ? -17.862 -5.136 12.644 1.00 95.38 223 PHE A CA 1
ATOM 1721 C C . PHE A 1 223 ? -17.463 -6.198 11.614 1.00 95.38 223 PHE A C 1
ATOM 1723 O O . PHE A 1 223 ? -17.833 -6.076 10.446 1.00 95.38 223 PHE A O 1
ATOM 1730 N N . GLY A 1 224 ? -16.680 -7.213 12.007 1.00 95.69 224 GLY A N 1
ATOM 1731 C CA . GLY A 1 224 ? -16.100 -8.186 11.075 1.00 95.69 224 GLY A CA 1
ATOM 1732 C C . GLY A 1 224 ? -15.256 -7.531 9.974 1.00 95.69 224 GLY A C 1
ATOM 1733 O O . GLY A 1 224 ? -15.103 -8.090 8.887 1.00 95.69 224 GLY A O 1
ATOM 1734 N N . ALA A 1 225 ? -14.749 -6.322 10.224 1.00 96.62 225 ALA A N 1
ATOM 1735 C CA . ALA A 1 225 ? -14.036 -5.529 9.239 1.00 96.62 225 ALA A CA 1
ATOM 1736 C C . ALA A 1 225 ? -12.542 -5.805 9.381 1.00 96.62 225 ALA A C 1
ATOM 1738 O O . ALA A 1 225 ? -11.953 -5.504 10.415 1.00 96.62 225 ALA A O 1
ATOM 1739 N N . SER A 1 226 ? -11.919 -6.370 8.346 1.00 96.88 226 SER A N 1
ATOM 1740 C CA . SER A 1 226 ? -10.481 -6.612 8.327 1.00 96.88 226 SER A CA 1
ATOM 1741 C C . SER A 1 226 ? -9.880 -6.408 6.943 1.00 96.88 226 SER A C 1
ATOM 1743 O O . SER A 1 226 ? -10.392 -6.916 5.948 1.00 96.88 226 SER A O 1
ATOM 1745 N N . VAL A 1 227 ? -8.762 -5.690 6.887 1.00 96.88 227 VAL A N 1
ATOM 1746 C CA . VAL A 1 227 ? -7.969 -5.495 5.675 1.00 96.88 227 VAL A CA 1
ATOM 1747 C C . VAL A 1 227 ? -6.492 -5.692 5.977 1.00 96.88 227 VAL A C 1
ATOM 1749 O O . VAL A 1 227 ? -6.007 -5.276 7.025 1.00 96.88 227 VAL A O 1
ATOM 1752 N N . VAL A 1 228 ? -5.771 -6.313 5.044 1.00 96.38 228 VAL A N 1
ATOM 1753 C CA . VAL A 1 228 ? -4.315 -6.485 5.119 1.00 96.38 228 VAL A CA 1
ATOM 1754 C C . VAL A 1 228 ? -3.662 -5.719 3.978 1.00 96.38 228 VAL A C 1
ATOM 1756 O O . VAL A 1 228 ? -3.951 -5.979 2.807 1.00 96.38 228 VAL A O 1
ATOM 1759 N N . ALA A 1 229 ? -2.776 -4.789 4.319 1.00 96.00 229 ALA A N 1
ATOM 1760 C CA . ALA A 1 229 ? -1.909 -4.104 3.376 1.00 96.00 229 ALA A CA 1
ATOM 1761 C C . ALA A 1 229 ? -0.618 -4.922 3.173 1.00 96.00 229 ALA A C 1
ATOM 1763 O O . ALA A 1 229 ? 0.019 -5.310 4.159 1.00 96.00 229 ALA A O 1
ATOM 1764 N N . PRO A 1 230 ? -0.224 -5.224 1.921 1.00 94.88 230 PRO A N 1
ATOM 1765 C CA . PRO A 1 230 ? 1.077 -5.829 1.648 1.00 94.88 230 PRO A CA 1
ATOM 1766 C C . PRO A 1 230 ? 2.206 -4.813 1.893 1.00 94.88 230 PRO A C 1
ATOM 1768 O O . PRO A 1 230 ? 1.940 -3.614 1.896 1.00 94.88 230 PRO A O 1
ATOM 1771 N N . ALA A 1 231 ? 3.450 -5.282 2.044 1.00 93.69 231 ALA A N 1
ATOM 1772 C CA . ALA A 1 231 ? 4.628 -4.408 2.114 1.00 93.69 231 ALA A CA 1
ATOM 1773 C C . ALA A 1 231 ? 4.667 -3.390 0.971 1.00 93.69 231 ALA A C 1
ATOM 1775 O O . ALA A 1 231 ? 4.379 -3.744 -0.178 1.00 93.69 231 ALA A O 1
ATOM 1776 N N . GLU A 1 232 ? 5.019 -2.148 1.314 1.00 94.38 232 GLU A N 1
ATOM 1777 C CA . GLU A 1 232 ? 5.065 -0.989 0.407 1.00 94.38 232 GLU A CA 1
ATOM 1778 C C . GLU A 1 232 ? 3.805 -0.867 -0.472 1.00 94.38 232 GLU A C 1
ATOM 1780 O O . GLU A 1 232 ? 3.854 -0.494 -1.649 1.00 94.38 232 GLU A O 1
ATOM 1785 N N . GLY A 1 233 ? 2.651 -1.246 0.077 1.00 94.25 233 GLY A N 1
ATOM 1786 C CA . GLY A 1 233 ? 1.416 -1.356 -0.674 1.00 94.25 233 GLY A CA 1
ATOM 1787 C C . GLY A 1 233 ? 0.189 -0.953 0.119 1.00 94.25 233 GLY A C 1
ATOM 1788 O O . GLY A 1 233 ? 0.195 -0.825 1.342 1.00 94.25 233 GLY A O 1
ATOM 1789 N N . THR A 1 234 ? -0.893 -0.756 -0.626 1.00 96.00 234 THR A N 1
ATOM 1790 C CA . THR A 1 234 ? -2.166 -0.259 -0.114 1.00 96.00 234 THR A CA 1
ATOM 1791 C C . THR A 1 234 ? -3.263 -1.278 -0.370 1.00 96.00 234 THR A C 1
ATOM 1793 O O . THR A 1 234 ? -3.324 -1.883 -1.442 1.00 96.00 234 THR A O 1
ATOM 1796 N N . ASN A 1 235 ? -4.157 -1.436 0.597 1.00 96.00 235 ASN A N 1
ATOM 1797 C CA . ASN A 1 235 ? -5.392 -2.190 0.448 1.00 96.00 235 ASN A CA 1
ATOM 1798 C C . ASN A 1 235 ? -6.529 -1.465 1.181 1.00 96.00 235 ASN A C 1
ATOM 1800 O O . ASN A 1 235 ? -6.279 -0.559 1.978 1.00 96.00 235 ASN A O 1
ATOM 1804 N N . PHE A 1 236 ? -7.781 -1.815 0.900 1.00 95.62 236 PHE A N 1
ATOM 1805 C CA . PHE A 1 236 ? -8.923 -1.144 1.512 1.00 95.62 236 PHE A CA 1
ATOM 1806 C C . PHE A 1 236 ? -10.077 -2.093 1.823 1.00 95.62 236 PHE A C 1
ATOM 1808 O O . PHE A 1 236 ? -10.222 -3.151 1.215 1.00 95.62 236 PHE A O 1
ATOM 1815 N N . ILE A 1 237 ? -10.911 -1.680 2.771 1.00 95.56 237 ILE A N 1
ATOM 1816 C CA . ILE A 1 237 ? -12.187 -2.319 3.085 1.00 95.56 237 ILE A CA 1
ATOM 1817 C C . ILE A 1 237 ? -13.249 -1.252 3.301 1.00 95.56 237 ILE A C 1
ATOM 1819 O O . ILE A 1 237 ? -12.984 -0.221 3.918 1.00 95.56 237 ILE A O 1
ATOM 1823 N N . THR A 1 238 ? -14.458 -1.512 2.815 1.00 95.31 238 THR A N 1
ATOM 1824 C CA . THR A 1 238 ? -15.634 -0.688 3.092 1.00 95.31 238 THR A CA 1
ATOM 1825 C C . THR A 1 238 ? -16.564 -1.451 4.021 1.00 95.31 238 THR A C 1
ATOM 1827 O O . THR A 1 238 ? -16.900 -2.602 3.751 1.00 95.31 238 THR A O 1
ATOM 1830 N N . PHE A 1 239 ? -16.992 -0.810 5.102 1.00 95.31 239 PHE A N 1
ATOM 1831 C CA . PHE A 1 239 ? -17.973 -1.357 6.035 1.00 95.31 239 PHE A CA 1
ATOM 1832 C C . PHE A 1 239 ? -18.917 -0.250 6.515 1.00 95.31 239 PHE A C 1
ATOM 1834 O O . PHE A 1 239 ? -18.660 0.934 6.300 1.00 95.31 239 PHE A O 1
ATOM 1841 N N . THR A 1 240 ? -20.034 -0.630 7.131 1.00 95.94 240 THR A N 1
ATOM 1842 C CA . THR A 1 240 ? -21.013 0.320 7.679 1.00 95.94 240 THR A CA 1
ATOM 1843 C C . THR A 1 240 ? -21.182 0.037 9.171 1.00 95.94 240 THR A C 1
ATOM 1845 O O . THR A 1 240 ? -21.767 -0.992 9.503 1.00 95.94 240 THR A O 1
ATOM 1848 N N . PRO A 1 241 ? -20.659 0.887 10.072 1.00 95.25 241 PRO A N 1
ATOM 1849 C CA . PRO A 1 241 ? -20.883 0.730 11.504 1.00 95.25 241 PRO A CA 1
ATOM 1850 C C . PRO A 1 241 ? -22.348 1.038 11.827 1.00 95.25 241 PRO A C 1
ATOM 1852 O O . PRO A 1 241 ? -22.863 2.080 11.437 1.00 95.25 241 PRO A O 1
ATOM 1855 N N . ASP A 1 242 ? -23.036 0.144 12.528 1.00 94.50 242 ASP A N 1
ATOM 1856 C CA . ASP A 1 242 ? -24.468 0.247 12.846 1.00 94.50 242 ASP A CA 1
ATOM 1857 C C . ASP A 1 242 ? -24.737 0.730 14.281 1.00 94.50 242 ASP A C 1
ATOM 1859 O O . ASP A 1 242 ? -25.812 1.255 14.570 1.00 94.50 242 ASP A O 1
ATOM 1863 N N . LYS A 1 243 ? -23.761 0.576 15.181 1.00 95.38 243 LYS A N 1
ATOM 1864 C CA . LYS A 1 243 ? -23.898 0.865 16.612 1.00 95.38 243 LYS A CA 1
ATOM 1865 C C . LYS A 1 243 ? -22.932 1.966 17.055 1.00 95.38 243 LYS A C 1
ATOM 1867 O O . LYS A 1 243 ? -21.723 1.812 16.871 1.00 95.38 243 LYS A O 1
ATOM 1872 N N . PRO A 1 244 ? -23.436 3.057 17.663 1.00 96.94 244 PRO A N 1
ATOM 1873 C CA . PRO A 1 244 ? -22.593 4.043 18.325 1.00 96.94 244 PRO A CA 1
ATOM 1874 C C . PRO A 1 244 ? -21.802 3.411 19.473 1.00 96.94 244 PRO A C 1
ATOM 1876 O O . PRO A 1 244 ? -22.321 2.572 20.212 1.00 96.94 244 PRO A O 1
ATOM 1879 N N . GLY A 1 245 ? -20.552 3.828 19.645 1.00 97.50 245 GLY A N 1
ATOM 1880 C CA . GLY A 1 245 ? -19.659 3.229 20.631 1.00 97.50 245 GLY A CA 1
ATOM 1881 C C . GLY A 1 245 ? -18.192 3.545 20.379 1.00 97.50 245 GLY A C 1
ATOM 1882 O O . GLY A 1 245 ? -17.836 4.244 19.435 1.00 97.50 245 GLY A O 1
ATOM 1883 N N . THR A 1 246 ? -17.324 3.040 21.252 1.00 98.00 246 THR A N 1
ATOM 1884 C CA . THR A 1 246 ? -15.872 3.067 21.044 1.00 98.00 246 THR A CA 1
ATOM 1885 C C . THR A 1 246 ? -15.379 1.638 20.908 1.00 98.00 246 THR A C 1
ATOM 1887 O O . THR A 1 246 ? -15.587 0.830 21.808 1.00 98.00 246 THR A O 1
ATOM 1890 N N . TYR A 1 247 ? -14.719 1.362 19.793 1.00 97.44 247 TYR A N 1
ATOM 1891 C CA . TYR A 1 247 ? -14.187 0.059 19.419 1.00 97.44 247 TYR A CA 1
ATOM 1892 C C . TYR A 1 247 ? -12.677 0.161 19.252 1.00 97.44 247 TYR A C 1
ATOM 1894 O O . TYR A 1 247 ? -12.159 1.231 18.926 1.00 97.44 247 TYR A O 1
ATOM 1902 N N . THR A 1 248 ? -11.961 -0.936 19.456 1.00 96.69 248 THR A N 1
ATOM 1903 C CA . THR A 1 248 ? -10.510 -0.959 19.252 1.00 96.69 248 THR A CA 1
ATOM 1904 C C . THR A 1 248 ? -10.212 -1.562 17.891 1.00 96.69 248 THR A C 1
ATOM 1906 O O . THR A 1 248 ? -10.623 -2.685 17.616 1.00 96.69 248 THR A O 1
ATOM 1909 N N . TYR A 1 249 ? -9.469 -0.839 17.053 1.00 97.00 249 TYR A N 1
ATOM 1910 C CA . TYR A 1 249 ? -8.827 -1.447 15.893 1.00 97.00 249 TYR A CA 1
ATOM 1911 C C . TYR A 1 249 ? -7.388 -1.823 16.213 1.00 97.00 249 TYR A C 1
ATOM 1913 O O . TYR A 1 249 ? -6.728 -1.156 17.014 1.00 97.00 249 TYR A O 1
ATOM 1921 N N . TYR A 1 250 ? -6.896 -2.877 15.572 1.00 96.56 250 TYR A N 1
ATOM 1922 C CA . TYR A 1 250 ? -5.559 -3.407 15.826 1.00 96.56 250 TYR A CA 1
ATOM 1923 C C . TYR A 1 250 ? -4.909 -4.004 14.570 1.00 96.56 250 TYR A C 1
ATOM 1925 O O . TYR A 1 250 ? -5.576 -4.253 13.561 1.00 96.56 250 TYR A O 1
ATOM 1933 N N . CYS A 1 251 ? -3.601 -4.258 14.667 1.00 95.38 251 CYS A N 1
ATOM 1934 C CA . CYS A 1 251 ? -2.840 -5.106 13.751 1.00 95.38 251 CYS A CA 1
ATOM 1935 C C . CYS A 1 251 ? -2.468 -6.423 14.451 1.00 95.38 251 CYS A C 1
ATOM 1937 O O . CYS A 1 251 ? -1.887 -6.394 15.534 1.00 95.38 251 CYS A O 1
ATOM 1939 N N . ASP A 1 252 ? -2.788 -7.573 13.849 1.00 92.00 252 ASP A N 1
ATOM 1940 C CA . ASP A 1 252 ? -2.448 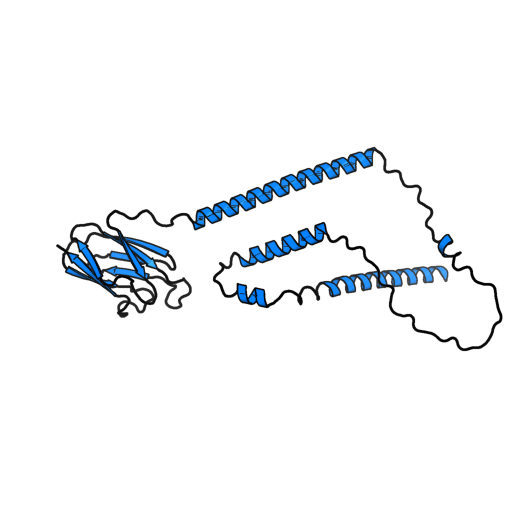-8.899 14.403 1.00 92.00 252 ASP A CA 1
ATOM 1941 C C . ASP A 1 252 ? -1.390 -9.650 13.585 1.00 92.00 252 ASP A C 1
ATOM 1943 O O . ASP A 1 252 ? -1.127 -10.832 13.795 1.00 92.00 252 ASP A O 1
ATOM 1947 N N . ILE A 1 253 ? -0.784 -8.970 12.612 1.00 87.62 253 ILE A N 1
ATOM 1948 C CA . ILE A 1 253 ? 0.135 -9.566 11.648 1.00 87.62 253 ILE A CA 1
ATOM 1949 C C . ILE A 1 253 ? 1.476 -8.846 11.780 1.00 87.62 253 ILE A C 1
ATOM 1951 O O . ILE A 1 253 ? 1.541 -7.635 11.632 1.00 87.62 253 ILE A O 1
ATOM 1955 N N . CYS A 1 254 ? 2.531 -9.600 12.096 1.00 78.12 254 CYS A N 1
ATOM 1956 C CA . CYS A 1 254 ? 3.943 -9.179 12.102 1.00 78.12 254 CYS A CA 1
ATOM 1957 C C . CYS A 1 254 ? 4.389 -8.184 13.187 1.00 78.12 254 CYS A C 1
ATOM 1959 O O . CYS A 1 254 ? 5.562 -8.155 13.534 1.00 78.12 254 CYS A O 1
ATOM 1961 N N . CYS A 1 255 ? 3.489 -7.427 13.809 1.00 81.94 255 CYS A N 1
ATOM 1962 C CA . CYS A 1 255 ? 3.890 -6.261 14.605 1.00 81.94 255 CYS A CA 1
ATOM 1963 C C . CYS A 1 255 ? 3.775 -6.449 16.124 1.00 81.94 255 CYS A C 1
ATOM 1965 O O . CYS A 1 255 ? 3.411 -5.521 16.840 1.00 81.94 255 CYS A O 1
ATOM 1967 N N . GLY A 1 256 ? 4.033 -7.656 16.633 1.00 81.94 256 GLY A N 1
ATOM 1968 C CA . GLY A 1 256 ? 3.793 -7.996 18.047 1.00 81.94 256 GLY A CA 1
ATOM 1969 C C . GLY A 1 256 ? 2.320 -8.275 18.383 1.00 81.94 256 GLY A C 1
ATOM 1970 O O . GLY A 1 256 ? 1.967 -8.425 19.553 1.00 81.94 256 GLY A O 1
ATOM 1971 N N . GLY A 1 257 ? 1.478 -8.372 17.350 1.00 85.06 257 GLY A N 1
ATOM 1972 C CA . GLY A 1 257 ? 0.067 -8.731 17.439 1.00 85.06 257 GLY A CA 1
ATOM 1973 C C . GLY A 1 257 ? -0.774 -7.751 18.258 1.00 85.06 257 GLY A C 1
ATOM 1974 O O . GLY A 1 257 ? -0.356 -6.632 18.570 1.00 85.06 257 GLY A O 1
ATOM 1975 N N . ARG A 1 258 ? -1.945 -8.221 18.700 1.00 87.50 258 ARG A N 1
ATOM 1976 C CA . ARG A 1 258 ? -2.874 -7.461 19.564 1.00 87.50 258 ARG A CA 1
ATOM 1977 C C . ARG A 1 258 ? -2.270 -6.952 20.878 1.00 87.50 258 ARG A C 1
ATOM 1979 O O . ARG A 1 258 ? -2.883 -6.118 21.532 1.00 87.50 258 ARG A O 1
ATOM 1986 N N . ALA A 1 259 ? -1.112 -7.451 21.306 1.00 86.25 259 ALA A N 1
ATOM 1987 C CA . ALA A 1 259 ? -0.460 -7.004 22.536 1.00 86.25 259 ALA A CA 1
ATOM 1988 C C . ALA A 1 259 ? 0.374 -5.725 22.347 1.00 86.25 259 ALA A C 1
ATOM 1990 O O . ALA A 1 259 ? 0.715 -5.077 23.336 1.00 86.25 259 ALA A O 1
ATOM 1991 N N . ASN A 1 260 ? 0.703 -5.341 21.107 1.00 90.00 260 ASN A N 1
ATOM 1992 C CA . ASN A 1 260 ? 1.496 -4.144 20.860 1.00 90.00 260 ASN A CA 1
ATOM 1993 C C . ASN A 1 260 ? 0.624 -2.875 21.013 1.00 90.00 260 ASN A C 1
ATOM 1995 O O . ASN A 1 260 ? -0.334 -2.695 20.256 1.00 90.00 260 ASN A O 1
ATOM 1999 N N . PRO A 1 261 ? 0.943 -1.970 21.961 1.00 90.88 261 PRO A N 1
ATOM 2000 C CA . PRO A 1 261 ? 0.145 -0.772 22.213 1.00 90.88 261 PRO A CA 1
ATOM 2001 C C . PRO A 1 261 ? 0.222 0.264 21.085 1.00 90.88 261 PRO A C 1
ATOM 2003 O O . PRO A 1 261 ? -0.692 1.074 20.939 1.00 90.88 261 PRO A O 1
ATOM 2006 N N . THR A 1 262 ? 1.286 0.274 20.275 1.00 93.06 262 THR A N 1
ATOM 2007 C CA . THR A 1 262 ? 1.390 1.210 19.144 1.00 93.06 262 THR A CA 1
ATOM 2008 C C . THR A 1 262 ? 0.591 0.741 17.927 1.00 93.06 262 THR A C 1
ATOM 2010 O O . THR A 1 262 ? 0.213 1.566 17.087 1.00 93.06 262 THR A O 1
ATOM 2013 N N . MET A 1 263 ? 0.263 -0.551 17.893 1.00 95.12 263 MET A N 1
ATOM 2014 C CA . MET A 1 263 ? -0.538 -1.240 16.878 1.00 95.12 263 MET A CA 1
ATOM 2015 C C . MET A 1 263 ? -2.009 -1.360 17.258 1.00 95.12 263 MET A C 1
ATOM 2017 O O . MET A 1 263 ? -2.702 -2.287 16.841 1.00 95.12 263 MET A O 1
ATOM 2021 N N . GLN A 1 264 ? -2.488 -0.406 18.050 1.00 95.44 264 GLN A N 1
ATOM 2022 C CA . GLN A 1 264 ? -3.882 -0.271 18.431 1.00 95.44 264 GLN A CA 1
ATOM 2023 C C . GLN A 1 264 ? -4.329 1.182 18.298 1.00 95.44 264 GLN A C 1
ATOM 2025 O O . GLN A 1 264 ? -3.535 2.119 18.434 1.00 95.44 264 GLN A O 1
ATOM 2030 N N . GLY A 1 265 ? -5.622 1.364 18.067 1.00 96.00 265 GLY A N 1
ATOM 2031 C CA . GLY A 1 265 ? -6.276 2.661 18.123 1.00 96.00 265 GLY A CA 1
ATOM 2032 C C . GLY A 1 265 ? -7.779 2.526 18.334 1.00 96.00 265 GLY A C 1
ATOM 2033 O O . GLY A 1 265 ? -8.322 1.426 18.403 1.00 96.00 265 GLY A O 1
ATOM 2034 N N . LYS A 1 266 ? -8.455 3.663 18.481 1.00 97.75 266 LYS A N 1
ATOM 2035 C CA . LYS A 1 266 ? -9.879 3.743 18.805 1.00 97.75 266 LYS A CA 1
ATOM 2036 C C . LYS A 1 266 ? -10.695 4.152 17.589 1.00 97.75 266 LYS A C 1
ATOM 2038 O O . LYS A 1 266 ? -10.461 5.208 17.007 1.00 97.75 266 LYS A O 1
ATOM 2043 N N . LEU A 1 267 ? -11.689 3.351 17.242 1.00 97.69 267 LEU A N 1
ATOM 2044 C CA . LEU A 1 267 ? -12.765 3.706 16.332 1.00 97.69 267 LEU A CA 1
ATOM 2045 C C . LEU A 1 267 ? -13.957 4.198 17.160 1.00 97.69 267 LEU A C 1
ATOM 2047 O O . LEU A 1 267 ? -14.597 3.427 17.870 1.00 97.69 267 LEU A O 1
ATOM 2051 N N . ILE A 1 268 ? -14.242 5.489 17.077 1.00 98.12 268 ILE A N 1
ATOM 2052 C CA . ILE A 1 268 ? -15.355 6.152 17.748 1.00 98.12 268 ILE A CA 1
ATOM 2053 C C . ILE A 1 268 ? -16.487 6.284 16.732 1.00 98.12 268 ILE A C 1
ATOM 2055 O O . ILE A 1 268 ? -16.370 7.010 15.744 1.00 98.12 268 ILE A O 1
ATOM 2059 N N . VAL A 1 269 ? -17.579 5.568 16.976 1.00 97.69 269 VAL A N 1
ATOM 2060 C CA . VAL A 1 269 ? -18.800 5.638 16.178 1.00 97.69 269 VAL A CA 1
ATOM 2061 C C . VAL A 1 269 ? -19.766 6.595 16.867 1.00 97.69 269 VAL A C 1
ATOM 2063 O O . VAL A 1 269 ? -20.266 6.319 17.959 1.00 97.69 269 VAL A O 1
ATOM 2066 N N . GLU A 1 270 ? -19.993 7.734 16.229 1.00 96.62 270 GLU A N 1
ATOM 2067 C CA . GLU A 1 270 ? -20.933 8.769 16.647 1.00 96.62 270 GLU A CA 1
ATOM 2068 C C . GLU A 1 270 ? -22.355 8.409 16.195 1.00 96.62 270 GLU A C 1
ATOM 2070 O O . GLU A 1 270 ? -22.539 7.713 15.191 1.00 96.62 270 GLU A O 1
ATOM 2075 N N . ALA A 1 271 ? -23.347 8.859 16.967 1.00 90.31 271 ALA A N 1
ATOM 2076 C CA . ALA A 1 271 ? -24.767 8.659 16.674 1.00 90.31 271 ALA A CA 1
ATOM 2077 C C . ALA A 1 271 ? -25.268 9.537 15.517 1.00 90.31 271 ALA A C 1
ATOM 2079 O O . ALA A 1 271 ? -24.688 10.625 15.286 1.00 90.31 271 ALA A O 1
#